Protein AF-A0A0P0XGY2-F1 (afdb_monomer_lite)

Sequence (326 aa):
DEKSRLPDPHRMIRAYSQSAATLNLLRAFATGGYAAMQRVTQWNLDFTEHSEQGDRYMELAHRVDEALGFMAAAGLTMDHPIMTTTEFWTSHECLLLPYEQALTREDSTSGLYYDCSAHFLWVGERTRQLDCAHVEFLRGIANPLGIKVSDKMDPKELVKLIDILNPQNKPGRITIITRMGPENMRVKLPHLIRAVRGAGQIVTWVTDPMHGNTMKAPCGLKTRSFDRILAEVRAFFDVHEQEGSHPGGVHLEMTGQNVTECIGGSRTVTFDDLGSRYHTHCDPRLNASQSLELAFIIAERLRKRRIASWQLNKNSHLGNIPSLGL

Structure (mmCIF, N/CA/C/O backbone):
data_AF-A0A0P0XGY2-F1
#
_entry.id   AF-A0A0P0XGY2-F1
#
loop_
_atom_site.group_PDB
_atom_site.id
_atom_site.type_symbol
_atom_site.label_atom_id
_atom_site.label_alt_id
_atom_site.label_comp_id
_atom_site.label_asym_id
_atom_site.label_entity_id
_atom_site.label_seq_id
_atom_site.pdbx_PDB_ins_code
_atom_site.Cartn_x
_atom_site.Cartn_y
_atom_site.Cartn_z
_atom_site.occupancy
_atom_site.B_iso_or_equiv
_atom_site.auth_seq_id
_atom_site.auth_comp_id
_atom_site.auth_asym_id
_atom_site.auth_atom_id
_atom_site.pdbx_PDB_model_num
ATOM 1 N N . ASP A 1 1 ? 16.523 -20.410 -15.458 1.00 87.50 1 ASP A N 1
ATOM 2 C CA . ASP A 1 1 ? 16.625 -21.854 -15.769 1.00 87.50 1 ASP A CA 1
ATOM 3 C C . ASP A 1 1 ? 15.693 -22.649 -14.852 1.00 87.50 1 ASP A C 1
ATOM 5 O O . ASP A 1 1 ? 15.121 -22.064 -13.936 1.00 87.50 1 ASP A O 1
ATOM 9 N N . GLU A 1 2 ? 15.503 -23.941 -15.126 1.00 92.62 2 GLU A N 1
ATOM 10 C CA . GLU A 1 2 ? 14.607 -24.837 -14.377 1.00 92.62 2 GLU A CA 1
ATOM 11 C C . GLU A 1 2 ? 15.009 -24.992 -12.904 1.00 92.62 2 GLU A C 1
ATOM 13 O O . GLU A 1 2 ? 14.159 -24.854 -12.025 1.00 92.62 2 GLU A O 1
ATOM 18 N N . LYS A 1 3 ? 16.307 -25.172 -12.611 1.00 93.94 3 LYS A N 1
ATOM 19 C CA . LYS A 1 3 ? 16.804 -25.327 -11.232 1.00 93.94 3 LYS A CA 1
ATOM 20 C C . LYS A 1 3 ? 16.482 -24.094 -10.392 1.00 93.94 3 LYS A C 1
ATOM 22 O O . LYS A 1 3 ? 16.040 -24.222 -9.256 1.00 93.94 3 LYS A O 1
ATOM 27 N N . SER A 1 4 ? 16.616 -22.900 -10.972 1.00 93.25 4 SER A N 1
ATOM 28 C CA . SER A 1 4 ? 16.261 -21.638 -10.311 1.00 93.25 4 SER A CA 1
ATOM 29 C C . SER A 1 4 ? 14.769 -21.485 -9.983 1.00 93.25 4 SER A C 1
ATOM 31 O O . SER A 1 4 ? 14.424 -20.638 -9.157 1.00 93.25 4 SER A O 1
ATOM 33 N N . ARG A 1 5 ? 13.878 -22.245 -10.637 1.00 94.31 5 ARG A N 1
ATOM 34 C CA . ARG A 1 5 ? 12.419 -22.185 -10.434 1.00 94.31 5 ARG A CA 1
ATOM 35 C C . ARG A 1 5 ? 11.899 -23.198 -9.416 1.00 94.31 5 ARG A C 1
ATOM 37 O O . ARG A 1 5 ? 10.742 -23.076 -9.024 1.00 94.31 5 ARG A O 1
ATOM 44 N N . LEU A 1 6 ? 12.722 -24.155 -8.982 1.00 97.06 6 LEU A N 1
ATOM 45 C CA . LEU A 1 6 ? 12.344 -25.093 -7.929 1.00 97.06 6 LEU A CA 1
ATOM 46 C C . LEU A 1 6 ? 12.126 -24.329 -6.607 1.00 97.06 6 LEU A C 1
ATOM 48 O O . LEU A 1 6 ? 13.017 -23.575 -6.193 1.00 97.06 6 LEU A O 1
ATOM 52 N N . PRO A 1 7 ? 10.960 -24.480 -5.946 1.00 97.12 7 PRO A N 1
ATOM 53 C CA . PRO A 1 7 ? 10.738 -23.907 -4.625 1.00 97.12 7 PRO A CA 1
ATOM 54 C C . PRO A 1 7 ? 11.775 -24.428 -3.627 1.00 97.12 7 PRO A C 1
ATOM 56 O O . PRO A 1 7 ? 11.937 -25.633 -3.457 1.00 97.12 7 PRO A O 1
ATOM 59 N N . ASP A 1 8 ? 12.466 -23.505 -2.964 1.00 97.12 8 ASP A N 1
ATOM 60 C CA . ASP A 1 8 ? 13.509 -23.804 -1.984 1.00 97.12 8 ASP A CA 1
ATOM 61 C C . ASP A 1 8 ? 13.113 -23.193 -0.628 1.00 97.12 8 ASP A C 1
ATOM 63 O O . ASP A 1 8 ? 13.037 -21.961 -0.524 1.00 97.12 8 ASP A O 1
ATOM 67 N N . PRO A 1 9 ? 12.855 -24.010 0.413 1.00 97.12 9 PRO A N 1
ATOM 68 C CA . PRO A 1 9 ? 12.423 -23.520 1.719 1.00 97.12 9 PRO A CA 1
ATOM 69 C C . PRO A 1 9 ? 13.471 -22.636 2.410 1.00 97.12 9 PRO A C 1
ATOM 71 O O . PRO A 1 9 ? 13.098 -21.760 3.192 1.00 97.12 9 PRO A O 1
ATOM 74 N N . HIS A 1 10 ? 14.766 -22.761 2.085 1.00 97.44 10 HIS A N 1
ATOM 75 C CA . HIS A 1 10 ? 15.800 -21.880 2.642 1.00 97.44 10 HIS A CA 1
ATOM 76 C C . HIS A 1 10 ? 15.640 -20.420 2.198 1.00 97.44 10 HIS A C 1
ATOM 78 O O . HIS A 1 10 ? 16.135 -19.505 2.865 1.00 97.44 10 HIS A O 1
ATOM 84 N N . ARG A 1 11 ? 14.878 -20.160 1.127 1.00 97.62 11 ARG A N 1
ATOM 85 C CA . ARG A 1 11 ? 14.537 -18.795 0.708 1.00 97.62 11 ARG A CA 1
ATOM 86 C C . ARG A 1 11 ? 13.697 -18.055 1.746 1.00 97.62 11 ARG A C 1
ATOM 88 O O . ARG A 1 11 ? 13.806 -16.835 1.796 1.00 97.62 11 ARG A O 1
ATOM 95 N N . MET A 1 12 ? 12.939 -18.753 2.597 1.00 98.19 12 MET A N 1
ATOM 96 C CA . MET A 1 12 ? 12.216 -18.125 3.713 1.00 98.19 12 MET A CA 1
ATOM 97 C C . MET A 1 12 ? 13.183 -17.530 4.741 1.00 98.19 12 MET A C 1
ATOM 99 O O . MET A 1 12 ? 13.027 -16.380 5.139 1.00 98.19 12 MET A O 1
ATOM 103 N N . ILE A 1 13 ? 14.241 -18.263 5.100 1.00 98.12 13 ILE A N 1
ATOM 104 C CA . ILE A 1 13 ? 15.282 -17.768 6.017 1.00 98.12 13 ILE A CA 1
ATOM 105 C C . ILE A 1 13 ? 16.005 -16.573 5.387 1.00 98.12 13 ILE A C 1
ATOM 107 O O . ILE A 1 13 ? 16.195 -15.547 6.035 1.00 98.12 13 ILE A O 1
ATOM 111 N N . ARG A 1 14 ? 16.344 -16.665 4.094 1.00 98.12 14 ARG A N 1
ATOM 112 C CA . ARG A 1 14 ? 16.975 -15.555 3.367 1.00 98.12 14 ARG A CA 1
ATOM 113 C C . ARG A 1 14 ? 16.086 -14.308 3.329 1.00 98.12 14 ARG A C 1
ATOM 115 O O . ARG A 1 14 ? 16.586 -13.204 3.541 1.00 98.12 14 ARG A O 1
ATOM 122 N N . ALA A 1 15 ? 14.790 -14.479 3.066 1.00 98.12 15 ALA A N 1
ATOM 123 C CA . ALA A 1 15 ? 13.813 -13.394 3.057 1.00 98.12 15 ALA A CA 1
ATOM 124 C C . ALA A 1 15 ? 13.692 -12.738 4.438 1.00 98.12 15 ALA A C 1
ATOM 126 O O . ALA A 1 15 ? 13.721 -11.510 4.524 1.00 98.12 15 ALA A O 1
ATOM 127 N N . TYR A 1 16 ? 13.658 -13.534 5.511 1.00 98.31 16 TYR A N 1
ATOM 128 C CA . TYR A 1 16 ? 13.667 -13.029 6.883 1.00 98.31 16 TYR A CA 1
ATOM 129 C C . TYR A 1 16 ? 14.919 -12.192 7.176 1.00 98.31 16 TYR A C 1
ATOM 131 O O . TYR A 1 16 ? 14.802 -11.042 7.596 1.00 98.31 16 TYR A O 1
ATOM 139 N N . SER A 1 17 ? 16.118 -12.718 6.896 1.00 98.19 17 SER A N 1
ATOM 140 C CA . SER A 1 17 ? 17.373 -11.997 7.147 1.00 98.19 17 SER A CA 1
ATOM 141 C C . SER A 1 17 ? 17.447 -10.677 6.375 1.00 98.19 17 SER A C 1
ATOM 143 O O . SER A 1 17 ? 17.837 -9.654 6.939 1.00 98.19 17 SER A O 1
ATOM 145 N N . GLN A 1 18 ? 17.029 -10.672 5.104 1.00 98.31 18 GLN A N 1
ATOM 146 C CA . GLN A 1 18 ? 16.972 -9.451 4.301 1.00 98.31 18 GLN A CA 1
ATOM 147 C C . GLN A 1 18 ? 15.948 -8.448 4.857 1.00 98.31 18 GLN A C 1
ATOM 149 O O . GLN A 1 18 ? 16.243 -7.254 4.928 1.00 98.31 18 GLN A O 1
ATOM 154 N N . SER A 1 19 ? 14.776 -8.919 5.287 1.00 98.12 19 SER A N 1
ATOM 155 C CA . SER A 1 19 ? 13.723 -8.074 5.867 1.00 98.12 19 SER A CA 1
ATOM 156 C C . SER A 1 19 ? 14.167 -7.440 7.184 1.00 98.12 19 SER A C 1
ATOM 158 O O . SER A 1 19 ? 14.015 -6.232 7.359 1.00 98.12 19 SER A O 1
ATOM 160 N N . ALA A 1 20 ? 14.792 -8.215 8.076 1.00 97.62 20 ALA A N 1
ATOM 161 C CA . ALA A 1 20 ? 15.309 -7.723 9.350 1.00 97.62 20 ALA A CA 1
ATOM 162 C C . ALA A 1 20 ? 16.397 -6.652 9.153 1.00 97.62 20 ALA A C 1
ATOM 164 O O . ALA A 1 20 ? 16.326 -5.582 9.758 1.00 97.62 20 ALA A O 1
ATOM 165 N N . ALA A 1 21 ? 17.365 -6.896 8.261 1.00 97.88 21 ALA A N 1
ATOM 166 C CA . ALA A 1 21 ? 18.408 -5.920 7.942 1.00 97.88 21 ALA A CA 1
ATOM 167 C C . ALA A 1 21 ? 17.829 -4.634 7.324 1.00 97.88 21 ALA A C 1
ATOM 169 O O . ALA A 1 21 ? 18.214 -3.529 7.708 1.00 97.88 21 ALA A O 1
ATOM 170 N N . THR A 1 22 ? 16.866 -4.776 6.409 1.00 97.12 22 THR A N 1
ATOM 171 C CA . THR A 1 22 ? 16.198 -3.641 5.753 1.00 97.12 22 THR A CA 1
ATOM 172 C C . THR A 1 22 ? 15.410 -2.802 6.757 1.00 97.12 22 THR A C 1
ATOM 174 O O . THR A 1 22 ? 15.559 -1.584 6.783 1.00 97.12 22 THR A O 1
ATOM 177 N N . LEU A 1 23 ? 14.608 -3.430 7.624 1.00 96.25 23 LEU A N 1
ATOM 178 C CA . LEU A 1 23 ? 13.828 -2.716 8.636 1.00 96.25 23 LEU A CA 1
ATOM 179 C C . LEU A 1 23 ? 14.723 -2.034 9.675 1.00 96.25 23 LEU A C 1
ATOM 181 O O . LEU A 1 23 ? 14.426 -0.916 10.088 1.00 96.25 23 LEU A O 1
ATOM 185 N N . ASN A 1 24 ? 15.835 -2.660 10.066 1.00 95.88 24 ASN A N 1
ATOM 186 C CA . ASN A 1 24 ? 16.811 -2.025 10.948 1.00 95.88 24 ASN A CA 1
ATOM 187 C C . ASN A 1 24 ? 17.367 -0.729 10.334 1.00 95.88 24 ASN A C 1
ATOM 189 O O . ASN A 1 24 ? 17.407 0.305 11.000 1.00 95.88 24 ASN A O 1
ATOM 193 N N . LEU A 1 25 ? 17.722 -0.760 9.045 1.00 94.62 25 LEU A N 1
ATOM 194 C CA . LEU A 1 25 ? 18.185 0.427 8.326 1.00 94.62 25 LEU A CA 1
ATOM 195 C C . LEU A 1 25 ? 17.087 1.498 8.208 1.00 94.62 25 LEU A C 1
ATOM 197 O O . LEU A 1 25 ? 17.352 2.676 8.436 1.00 94.62 25 LEU A O 1
ATOM 201 N N . LEU A 1 26 ? 15.849 1.102 7.900 1.00 93.44 26 LEU A N 1
ATOM 202 C CA . LEU A 1 26 ? 14.715 2.027 7.801 1.00 93.44 26 LEU A CA 1
ATOM 203 C C . LEU A 1 26 ? 14.417 2.717 9.137 1.00 93.44 26 LEU A C 1
ATOM 205 O O . LEU A 1 26 ? 14.204 3.926 9.157 1.00 93.44 26 LEU A O 1
ATOM 209 N N . ARG A 1 27 ? 14.469 1.983 10.257 1.00 92.50 27 ARG A N 1
ATOM 210 C CA . ARG A 1 27 ? 14.332 2.563 11.603 1.00 92.50 27 ARG A CA 1
ATOM 211 C C . ARG A 1 27 ? 15.442 3.572 11.885 1.00 92.50 27 ARG A C 1
ATOM 213 O O . ARG A 1 27 ? 15.149 4.673 12.339 1.00 92.50 27 ARG A O 1
ATOM 220 N N . ALA A 1 28 ? 16.686 3.238 11.538 1.00 90.62 28 ALA A N 1
ATOM 221 C CA . ALA A 1 28 ? 17.812 4.155 11.683 1.00 90.62 28 ALA A CA 1
ATOM 222 C C . ALA A 1 28 ? 17.634 5.438 10.850 1.00 90.62 28 ALA A C 1
ATOM 224 O O . ALA A 1 28 ? 17.949 6.520 11.333 1.00 90.62 28 ALA A O 1
ATOM 225 N N . PHE A 1 29 ? 17.083 5.361 9.634 1.00 87.25 29 PHE A N 1
ATOM 226 C CA . PHE A 1 29 ? 16.771 6.558 8.842 1.00 87.25 29 PHE A CA 1
ATOM 227 C C . PHE A 1 29 ? 15.601 7.373 9.406 1.00 87.25 29 PHE A C 1
ATOM 229 O O . PHE A 1 29 ? 15.656 8.605 9.387 1.00 87.25 29 PHE A O 1
ATOM 236 N N . ALA A 1 30 ? 14.570 6.709 9.929 1.00 86.19 30 ALA A N 1
ATOM 237 C CA . ALA A 1 30 ? 13.384 7.359 10.478 1.00 86.19 30 ALA A CA 1
ATOM 238 C C . ALA A 1 30 ? 13.675 8.158 11.763 1.00 86.19 30 ALA A C 1
ATOM 240 O O . ALA A 1 30 ? 13.084 9.217 11.965 1.00 86.19 30 ALA A O 1
ATOM 241 N N . THR A 1 31 ? 14.603 7.687 12.607 1.00 83.44 31 THR A N 1
ATOM 242 C CA . THR A 1 31 ? 14.945 8.343 13.886 1.00 83.44 31 THR A CA 1
ATOM 243 C C . THR A 1 31 ? 16.311 9.033 13.896 1.00 83.44 31 THR A C 1
ATOM 245 O O . THR A 1 31 ? 16.565 9.867 14.756 1.00 83.44 31 THR A O 1
ATOM 248 N N . GLY A 1 32 ? 17.209 8.699 12.966 1.00 75.56 32 GLY A N 1
ATOM 249 C CA . GLY A 1 32 ? 18.591 9.198 12.911 1.00 75.56 32 GLY A CA 1
ATOM 250 C C . GLY A 1 32 ? 18.783 10.486 12.105 1.00 75.56 32 GLY A C 1
ATOM 251 O O . GLY A 1 32 ? 19.885 10.738 11.626 1.00 75.56 32 GLY A O 1
ATOM 252 N N . GLY A 1 33 ? 17.721 11.269 11.888 1.00 69.81 33 GLY A N 1
ATOM 253 C CA . GLY A 1 33 ? 17.776 12.569 11.205 1.00 69.81 33 GLY A CA 1
ATOM 254 C C . GLY A 1 33 ? 17.726 12.523 9.672 1.00 69.81 33 GLY A C 1
ATOM 255 O O . GLY A 1 33 ? 17.623 13.572 9.038 1.00 69.81 33 GLY A O 1
ATOM 256 N N . TYR A 1 34 ? 17.731 11.340 9.038 1.00 69.38 34 TYR A N 1
ATOM 257 C CA . TYR A 1 34 ? 17.532 11.257 7.582 1.00 69.38 34 TYR A CA 1
ATOM 258 C C . TYR A 1 34 ? 16.120 11.715 7.185 1.00 69.38 34 TYR A C 1
ATOM 260 O O . TYR A 1 34 ? 15.963 12.350 6.144 1.00 69.38 34 TYR A O 1
ATOM 268 N N . ALA A 1 35 ? 15.125 11.439 8.034 1.00 68.38 35 ALA A N 1
ATOM 269 C CA . ALA A 1 35 ? 13.733 11.854 7.871 1.00 68.38 35 ALA A CA 1
ATOM 270 C C . ALA A 1 35 ? 13.430 13.295 8.335 1.00 68.38 35 ALA A C 1
ATOM 272 O O . ALA A 1 35 ? 12.261 13.677 8.384 1.00 68.38 35 ALA A O 1
ATOM 273 N N . ALA A 1 36 ? 14.445 14.097 8.681 1.00 70.94 36 ALA A N 1
ATOM 274 C CA . ALA A 1 36 ? 14.229 15.475 9.107 1.00 70.94 36 ALA A CA 1
ATOM 275 C C . ALA A 1 36 ? 13.539 16.296 8.004 1.00 70.94 36 ALA A C 1
ATOM 277 O O . ALA A 1 36 ? 13.973 16.287 6.848 1.00 70.94 36 ALA A O 1
ATOM 278 N N . MET A 1 37 ? 12.493 17.050 8.365 1.00 65.56 37 MET A N 1
ATOM 279 C CA . MET A 1 37 ? 11.645 17.775 7.401 1.00 65.56 37 MET A CA 1
ATOM 280 C C . MET A 1 37 ? 12.415 18.800 6.552 1.00 65.56 37 MET A C 1
ATOM 282 O O . MET A 1 37 ? 12.022 19.092 5.427 1.00 65.56 37 MET A O 1
ATOM 286 N N . GLN A 1 38 ? 13.560 19.284 7.038 1.00 62.38 38 GLN A N 1
ATOM 287 C CA . GLN A 1 38 ? 14.461 20.175 6.296 1.00 62.38 38 GLN A CA 1
ATOM 288 C C . GLN A 1 38 ? 15.021 19.564 5.016 1.00 62.38 38 GLN A C 1
ATOM 290 O O . GLN A 1 38 ? 15.409 20.285 4.103 1.00 62.38 38 GLN A O 1
ATOM 295 N N . ARG A 1 39 ? 15.100 18.234 4.942 1.00 61.53 39 ARG A N 1
ATOM 296 C CA . ARG A 1 39 ? 15.684 17.547 3.787 1.00 61.53 39 ARG A CA 1
ATOM 297 C C . ARG A 1 39 ? 14.689 17.366 2.648 1.00 61.53 39 ARG A C 1
ATOM 299 O O . ARG A 1 39 ? 15.107 16.995 1.558 1.00 61.53 39 ARG A O 1
ATOM 306 N N . VAL A 1 40 ? 13.411 17.696 2.857 1.00 63.19 40 VAL A N 1
ATOM 307 C CA . VAL A 1 40 ? 12.376 17.645 1.812 1.00 63.19 40 VAL A CA 1
ATOM 308 C C . VAL A 1 40 ? 12.744 18.540 0.624 1.00 63.19 40 VAL A C 1
ATOM 310 O O . VAL A 1 40 ? 12.547 18.134 -0.515 1.00 63.19 40 VAL A O 1
ATOM 313 N N . THR A 1 41 ? 13.365 19.699 0.865 1.00 55.72 41 THR A N 1
ATOM 314 C CA . THR A 1 41 ? 13.858 20.599 -0.195 1.00 55.72 41 THR A CA 1
ATOM 315 C C . THR A 1 41 ? 15.161 20.111 -0.843 1.00 55.72 41 THR A C 1
ATOM 317 O O . THR A 1 41 ? 15.464 20.485 -1.972 1.00 55.72 41 THR A O 1
ATOM 320 N N . GLN A 1 42 ? 15.924 19.236 -0.172 1.00 58.59 42 GLN A N 1
ATOM 321 C CA . GLN A 1 42 ? 17.121 18.584 -0.726 1.00 58.59 42 GLN A CA 1
ATOM 322 C C . GLN A 1 42 ? 16.790 17.335 -1.554 1.00 58.59 42 GLN A C 1
ATOM 324 O O . GLN A 1 42 ? 17.628 16.876 -2.325 1.00 58.59 42 GLN A O 1
ATOM 329 N N . TRP A 1 43 ? 15.581 16.782 -1.423 1.00 59.28 43 TRP A N 1
ATOM 330 C CA . TRP A 1 43 ? 15.097 15.666 -2.244 1.00 59.28 43 TRP A CA 1
ATOM 331 C C . TRP A 1 43 ? 14.652 16.096 -3.652 1.00 59.28 43 TRP A C 1
ATOM 333 O O . TRP A 1 43 ? 14.036 15.302 -4.366 1.00 59.28 43 TRP A O 1
ATOM 343 N N . ASN A 1 44 ? 14.989 17.325 -4.066 1.00 55.06 44 ASN A N 1
ATOM 344 C CA . ASN A 1 44 ? 14.748 17.861 -5.404 1.00 55.06 44 ASN A CA 1
ATOM 345 C C . ASN A 1 44 ? 15.558 17.080 -6.445 1.00 55.06 44 ASN A C 1
ATOM 347 O O . ASN A 1 44 ? 16.698 17.399 -6.769 1.00 55.06 44 ASN A O 1
ATOM 351 N N . LEU A 1 45 ? 14.935 16.014 -6.930 1.00 58.84 45 LEU A N 1
ATOM 352 C CA . LEU A 1 45 ? 15.343 15.227 -8.082 1.00 58.84 45 LEU A CA 1
ATOM 353 C C . LEU A 1 45 ? 15.271 16.074 -9.365 1.00 58.84 45 LEU A C 1
ATOM 355 O O . LEU A 1 45 ? 14.438 16.972 -9.463 1.00 58.84 45 LEU A O 1
ATOM 359 N N . ASP A 1 46 ? 16.057 15.690 -10.375 1.00 55.16 46 ASP A N 1
ATOM 360 C CA . ASP A 1 46 ? 16.210 16.269 -11.729 1.00 55.16 46 ASP A CA 1
ATOM 361 C C . ASP A 1 46 ? 14.911 16.566 -12.534 1.00 55.16 46 ASP A C 1
ATOM 363 O O . ASP A 1 46 ? 14.980 16.915 -13.709 1.00 55.16 46 ASP A O 1
ATOM 367 N N . PHE A 1 47 ? 13.707 16.370 -11.981 1.00 58.22 47 PHE A N 1
ATOM 368 C CA . PHE A 1 47 ? 12.425 16.588 -12.673 1.00 58.22 47 PHE A CA 1
ATOM 369 C C . PHE A 1 47 ? 11.911 18.031 -12.603 1.00 58.22 47 PHE A C 1
ATOM 371 O O . PHE A 1 47 ? 10.980 18.375 -13.331 1.00 58.22 47 PHE A O 1
ATOM 378 N N . THR A 1 48 ? 12.476 18.861 -11.723 1.00 57.56 48 THR A N 1
ATOM 379 C CA . THR A 1 48 ? 12.093 20.274 -11.586 1.00 57.56 48 THR A CA 1
ATOM 380 C C . THR A 1 48 ? 12.736 21.161 -12.648 1.00 57.56 48 THR A C 1
ATOM 382 O O . THR A 1 48 ? 12.309 22.295 -12.835 1.00 57.56 48 THR A O 1
ATOM 385 N N . GLU A 1 49 ? 13.753 20.666 -13.355 1.00 58.16 49 GLU A N 1
ATOM 386 C CA . GLU A 1 49 ? 14.411 21.413 -14.420 1.00 58.16 49 GLU A CA 1
ATOM 387 C C . GLU A 1 49 ? 13.523 21.455 -15.679 1.00 58.16 49 GLU A C 1
ATOM 389 O O . GLU A 1 49 ? 13.283 20.437 -16.324 1.00 58.16 49 GLU A O 1
ATOM 394 N N . HIS A 1 50 ? 13.071 22.660 -16.047 1.00 55.44 50 HIS A N 1
ATOM 395 C CA . HIS A 1 50 ? 12.428 22.995 -17.328 1.00 55.44 50 HIS A CA 1
ATOM 396 C C . HIS A 1 50 ? 11.043 22.357 -17.607 1.00 55.44 50 HIS A C 1
ATOM 398 O O . HIS A 1 50 ? 10.772 21.948 -18.737 1.00 55.44 50 HIS A O 1
ATOM 404 N N . SER A 1 51 ? 10.127 22.306 -16.625 1.00 62.03 51 SER A N 1
ATOM 405 C CA . SER A 1 51 ? 8.719 21.917 -16.863 1.00 62.03 51 SER A CA 1
ATOM 406 C C . SER A 1 51 ? 7.707 22.777 -16.087 1.00 62.03 51 SER A C 1
ATOM 408 O O . SER A 1 51 ? 7.993 23.208 -14.974 1.00 62.03 51 SER A O 1
ATOM 410 N N . GLU A 1 52 ? 6.495 22.977 -16.632 1.00 65.00 52 GLU A N 1
ATOM 411 C CA . GLU A 1 52 ? 5.386 23.695 -15.955 1.00 65.00 52 GLU A CA 1
ATOM 412 C C . GLU A 1 52 ? 5.005 23.016 -14.622 1.00 65.00 52 GLU A C 1
ATOM 414 O O . GLU A 1 52 ? 4.631 23.654 -13.636 1.00 65.00 52 GLU A O 1
ATOM 419 N N . GLN A 1 53 ? 5.125 21.688 -14.569 1.00 63.72 53 GLN A N 1
ATOM 420 C CA . GLN A 1 53 ? 4.946 20.899 -13.354 1.00 63.72 53 GLN A CA 1
ATOM 421 C C . GLN A 1 53 ? 6.041 21.200 -12.317 1.00 63.72 53 GLN A C 1
ATOM 423 O O . GLN A 1 53 ? 5.751 21.216 -11.120 1.00 63.72 53 GLN A O 1
ATOM 428 N N . GLY A 1 54 ? 7.269 21.476 -12.767 1.00 68.12 54 GLY A N 1
ATOM 429 C CA . GLY A 1 54 ? 8.377 21.958 -11.941 1.00 68.12 54 GLY A CA 1
ATOM 430 C C . GLY A 1 54 ? 8.094 23.322 -11.305 1.00 68.12 54 GLY A C 1
ATOM 431 O O . GLY A 1 54 ? 8.370 23.508 -10.123 1.00 68.12 54 GLY A O 1
ATOM 432 N N . ASP A 1 55 ? 7.445 24.243 -12.018 1.00 72.06 55 ASP A N 1
ATOM 433 C CA . ASP A 1 55 ? 7.075 25.549 -11.450 1.00 72.06 55 ASP A CA 1
ATOM 434 C C . ASP A 1 55 ? 6.051 25.403 -10.311 1.00 72.06 55 ASP A C 1
ATOM 436 O O . ASP A 1 55 ? 6.218 25.966 -9.225 1.00 72.06 55 ASP A O 1
ATOM 440 N N . ARG A 1 56 ? 5.018 24.569 -10.507 1.00 68.50 56 ARG A N 1
ATOM 441 C CA . ARG A 1 56 ? 4.028 24.260 -9.453 1.00 68.50 56 ARG A CA 1
ATOM 442 C C . ARG A 1 56 ? 4.651 23.525 -8.267 1.00 68.50 56 ARG A C 1
ATOM 444 O O . ARG A 1 56 ? 4.221 23.717 -7.127 1.00 68.50 56 ARG A O 1
ATOM 451 N N . TYR A 1 57 ? 5.652 22.683 -8.527 1.00 70.69 57 TYR A N 1
ATOM 452 C CA . TYR A 1 57 ? 6.452 22.044 -7.487 1.00 70.69 57 TYR A CA 1
ATOM 453 C C . TYR A 1 57 ? 7.172 23.088 -6.635 1.00 70.69 57 TYR A C 1
ATOM 455 O O . TYR A 1 57 ? 7.048 23.066 -5.409 1.00 70.69 57 TYR A O 1
ATOM 463 N N . MET A 1 58 ? 7.876 24.021 -7.281 1.00 71.75 58 MET A N 1
ATOM 464 C CA . MET A 1 58 ? 8.637 25.064 -6.599 1.00 71.75 58 MET A CA 1
ATOM 465 C C . MET A 1 58 ? 7.735 25.944 -5.732 1.00 71.75 58 MET A C 1
ATOM 467 O O . MET A 1 58 ? 8.109 26.251 -4.603 1.00 71.75 58 MET A O 1
ATOM 471 N N . GLU A 1 59 ? 6.521 26.270 -6.188 1.00 77.12 59 GLU A N 1
ATOM 472 C CA . GLU A 1 59 ? 5.549 27.006 -5.370 1.00 77.12 59 GLU A CA 1
ATOM 473 C C . GLU A 1 59 ? 5.179 26.239 -4.089 1.00 77.12 59 GLU A C 1
ATOM 475 O O . GLU A 1 59 ? 5.199 26.804 -2.992 1.00 77.12 59 GLU A O 1
ATOM 480 N N . LEU A 1 60 ? 4.843 24.945 -4.185 1.00 73.06 60 LEU A N 1
ATOM 481 C CA . LEU A 1 60 ? 4.473 24.181 -2.991 1.00 73.06 60 LEU A CA 1
ATOM 482 C C . LEU A 1 60 ? 5.675 23.968 -2.063 1.00 73.06 60 LEU A C 1
ATOM 484 O O . LEU A 1 60 ? 5.514 24.097 -0.850 1.00 73.06 60 LEU A O 1
ATOM 488 N N . ALA A 1 61 ? 6.858 23.687 -2.614 1.00 73.00 61 ALA A N 1
ATOM 489 C CA . ALA A 1 61 ? 8.092 23.545 -1.848 1.00 73.00 61 ALA A CA 1
ATOM 490 C C . ALA A 1 61 ? 8.428 24.835 -1.082 1.00 73.00 61 ALA A C 1
ATOM 492 O O . ALA A 1 61 ? 8.685 24.773 0.118 1.00 73.00 61 ALA A O 1
ATOM 493 N N . HIS A 1 62 ? 8.321 25.999 -1.732 1.00 78.12 62 HIS A N 1
ATOM 494 C CA . HIS A 1 62 ? 8.525 27.300 -1.092 1.00 78.12 62 HIS A CA 1
ATOM 495 C C . HIS A 1 62 ? 7.545 27.528 0.065 1.00 78.12 62 HIS A C 1
ATOM 497 O O . HIS A 1 62 ? 7.916 28.022 1.121 1.00 78.12 62 HIS A O 1
ATOM 503 N N . ARG A 1 63 ? 6.284 27.109 -0.081 1.00 78.62 63 ARG A N 1
ATOM 504 C CA . ARG A 1 63 ? 5.283 27.245 0.991 1.00 78.62 63 ARG A CA 1
ATOM 505 C C . ARG A 1 63 ? 5.503 26.279 2.152 1.00 78.62 63 ARG A C 1
ATOM 507 O O . ARG A 1 63 ? 5.143 26.601 3.283 1.00 78.62 63 ARG A O 1
ATOM 514 N N . VAL A 1 64 ? 6.048 25.091 1.887 1.00 77.69 64 VAL A N 1
ATOM 515 C CA . VAL A 1 64 ? 6.502 24.182 2.950 1.00 77.69 64 VAL A CA 1
ATOM 516 C C . VAL A 1 64 ? 7.671 24.820 3.696 1.00 77.69 64 VAL A C 1
ATOM 518 O O . VAL A 1 64 ? 7.651 24.831 4.922 1.00 77.69 64 VAL A O 1
ATOM 521 N N . ASP A 1 65 ? 8.624 25.414 2.978 1.00 78.62 65 ASP A N 1
ATOM 522 C CA . ASP A 1 65 ? 9.753 26.135 3.570 1.00 78.62 65 ASP A CA 1
ATOM 523 C C . ASP A 1 65 ? 9.295 27.322 4.438 1.00 78.62 65 ASP A C 1
ATOM 525 O O . ASP A 1 65 ? 9.677 27.417 5.602 1.00 78.62 65 ASP A O 1
ATOM 529 N N . GLU A 1 66 ? 8.359 28.145 3.953 1.00 83.69 66 GLU A N 1
ATOM 530 C CA . GLU A 1 66 ? 7.735 29.224 4.736 1.00 83.69 66 GLU A CA 1
ATOM 531 C C . GLU A 1 66 ? 7.048 28.707 6.007 1.00 83.69 66 GLU A C 1
ATOM 533 O O . GLU A 1 66 ? 7.161 29.314 7.074 1.00 83.69 66 GLU A O 1
ATOM 538 N N . ALA A 1 67 ? 6.332 27.581 5.918 1.00 83.88 67 ALA A N 1
ATOM 539 C CA . ALA A 1 67 ? 5.673 26.978 7.072 1.00 83.88 67 ALA A CA 1
ATOM 540 C C . ALA A 1 67 ? 6.689 26.459 8.101 1.00 83.88 67 ALA A C 1
ATOM 542 O O . ALA A 1 67 ? 6.498 26.668 9.300 1.00 83.88 67 ALA A O 1
ATOM 543 N N . LEU A 1 68 ? 7.781 25.834 7.649 1.00 80.69 68 LEU A N 1
ATOM 544 C CA . LEU A 1 68 ? 8.882 25.410 8.517 1.00 80.69 68 LEU A CA 1
ATOM 545 C C . LEU A 1 68 ? 9.568 26.622 9.168 1.00 80.69 68 LEU A C 1
ATOM 547 O O . LEU A 1 68 ? 9.828 26.599 10.371 1.00 80.69 68 LEU A O 1
ATOM 551 N N . GLY A 1 69 ? 9.781 27.705 8.416 1.00 82.69 69 GLY A N 1
ATOM 552 C CA . GLY A 1 69 ? 10.299 28.972 8.935 1.00 82.69 69 GLY A CA 1
ATOM 553 C C . GLY A 1 69 ? 9.382 29.597 9.990 1.00 82.69 69 GLY A C 1
ATOM 554 O O . GLY A 1 69 ? 9.854 30.044 11.034 1.00 82.69 69 GLY A O 1
ATOM 555 N N . PHE A 1 70 ? 8.063 29.561 9.775 1.00 86.31 70 PHE A N 1
ATOM 556 C CA . PHE A 1 70 ? 7.081 30.003 10.767 1.00 86.31 70 PHE A CA 1
ATOM 557 C C . PHE A 1 70 ? 7.123 29.150 12.040 1.00 86.31 70 PHE A C 1
ATOM 559 O O . PHE A 1 70 ? 7.112 29.699 13.139 1.00 86.31 70 PHE A O 1
ATOM 566 N N . MET A 1 71 ? 7.207 27.821 11.915 1.00 84.75 71 MET A N 1
ATOM 567 C CA . MET A 1 71 ? 7.343 26.923 13.067 1.00 84.75 71 MET A CA 1
ATOM 568 C C . MET A 1 71 ? 8.607 27.242 13.875 1.00 84.75 71 MET A C 1
ATOM 570 O O . MET A 1 71 ? 8.529 27.373 15.097 1.00 84.75 71 MET A O 1
ATOM 574 N N . ALA A 1 72 ? 9.735 27.461 13.194 1.00 82.94 72 ALA A N 1
ATOM 575 C CA . ALA A 1 72 ? 10.985 27.865 13.830 1.00 82.94 72 ALA A CA 1
ATOM 576 C C . ALA A 1 72 ? 10.852 29.211 14.560 1.00 82.94 72 ALA A C 1
ATOM 578 O O . ALA A 1 72 ? 11.235 29.318 15.726 1.00 82.94 72 ALA A O 1
ATOM 579 N N . ALA A 1 73 ? 10.245 30.217 13.920 1.00 86.00 73 ALA A N 1
ATOM 580 C CA . ALA A 1 73 ? 9.980 31.521 14.532 1.00 86.00 73 ALA A CA 1
ATOM 581 C C . ALA A 1 73 ? 9.021 31.434 15.736 1.00 86.00 73 ALA A C 1
ATOM 583 O O . ALA A 1 73 ? 9.145 32.212 16.680 1.00 86.00 73 ALA A O 1
ATOM 584 N N . ALA A 1 74 ? 8.095 30.470 15.732 1.00 87.69 74 ALA A N 1
ATOM 585 C CA . ALA A 1 74 ? 7.171 30.193 16.831 1.00 87.69 74 ALA A CA 1
ATOM 586 C C . ALA A 1 74 ? 7.795 29.366 17.979 1.00 87.69 74 ALA A C 1
ATOM 588 O O . ALA A 1 74 ? 7.093 29.017 18.928 1.00 87.69 74 ALA A O 1
ATOM 589 N N . GLY A 1 75 ? 9.095 29.049 17.915 1.00 80.75 75 GLY A N 1
ATOM 590 C CA . GLY A 1 75 ? 9.829 28.336 18.967 1.00 80.75 75 GLY A CA 1
ATOM 591 C C . GLY A 1 75 ? 9.897 26.814 18.800 1.00 80.75 75 GLY A C 1
ATOM 592 O O . GLY A 1 75 ? 10.496 26.142 19.638 1.00 80.75 75 GLY A O 1
ATOM 593 N N . LEU A 1 76 ? 9.344 26.258 17.716 1.00 83.12 76 LEU A N 1
ATOM 594 C CA . LEU A 1 76 ? 9.581 24.869 17.311 1.00 83.12 76 LEU A CA 1
ATOM 595 C C . LEU A 1 76 ? 10.865 24.820 16.486 1.00 83.12 76 LEU A C 1
ATOM 597 O O . LEU A 1 76 ? 10.841 24.828 15.255 1.00 83.12 76 LEU A O 1
ATOM 601 N N . THR A 1 77 ? 11.997 24.834 17.187 1.00 77.69 77 THR A N 1
ATOM 602 C CA . THR A 1 77 ? 13.319 24.831 16.558 1.00 77.69 77 THR A CA 1
ATOM 603 C C . THR A 1 77 ? 13.568 23.544 15.774 1.00 77.69 77 THR A C 1
ATOM 605 O O . THR A 1 77 ? 12.907 22.522 15.958 1.00 77.69 77 THR A O 1
ATOM 608 N N . MET A 1 78 ? 14.557 23.587 14.889 1.00 69.00 78 MET A N 1
ATOM 609 C CA . MET A 1 78 ? 14.843 22.492 13.958 1.00 69.00 78 MET A CA 1
ATOM 610 C C . MET A 1 78 ? 15.341 21.217 14.645 1.00 69.00 78 MET A C 1
ATOM 612 O O . MET A 1 78 ? 15.200 20.137 14.083 1.00 69.00 78 MET A O 1
ATOM 616 N N . ASP A 1 79 ? 15.844 21.337 15.873 1.00 75.94 79 ASP A N 1
ATOM 617 C CA . ASP A 1 79 ? 16.273 20.211 16.706 1.00 75.94 79 ASP A CA 1
ATOM 618 C C . ASP A 1 79 ? 15.111 19.557 17.468 1.00 75.94 79 ASP A C 1
ATOM 620 O O . ASP A 1 79 ? 15.284 18.519 18.110 1.00 75.94 79 ASP A O 1
ATOM 624 N N . HIS A 1 80 ? 13.912 20.149 17.419 1.00 79.44 80 HIS A N 1
ATOM 625 C CA . HIS A 1 80 ? 12.745 19.600 18.092 1.00 79.44 80 HIS A CA 1
ATOM 626 C C . HIS A 1 80 ? 12.432 18.196 17.531 1.00 79.44 80 HIS A C 1
ATOM 628 O O . HIS A 1 80 ? 12.384 18.038 16.311 1.00 79.44 80 HIS A O 1
ATOM 634 N N . PRO A 1 81 ? 12.153 17.168 18.362 1.00 76.75 81 PRO A N 1
ATOM 635 C CA . PRO A 1 81 ? 11.968 15.784 17.898 1.00 76.75 81 PRO A CA 1
ATOM 636 C C . PRO A 1 81 ? 10.918 15.604 16.793 1.00 76.75 81 PRO A C 1
ATOM 638 O O . PRO A 1 81 ? 11.085 14.785 15.892 1.00 76.75 81 PRO A O 1
ATOM 641 N N . ILE A 1 82 ? 9.854 16.414 16.829 1.00 78.56 82 ILE A N 1
ATOM 642 C CA . ILE A 1 82 ? 8.807 16.456 15.790 1.00 78.56 82 ILE A CA 1
ATOM 643 C C . ILE A 1 82 ? 9.372 16.849 14.410 1.00 78.56 82 ILE A C 1
ATOM 645 O O . ILE A 1 82 ? 8.823 16.450 13.390 1.00 78.56 82 ILE A O 1
ATOM 649 N N . MET A 1 83 ? 10.461 17.619 14.363 1.00 76.06 83 MET A N 1
ATOM 650 C CA . MET A 1 83 ? 11.104 18.085 13.130 1.00 76.06 83 MET A CA 1
ATOM 651 C C . MET A 1 83 ? 12.141 17.091 12.586 1.00 76.06 83 MET A C 1
ATOM 653 O O . MET A 1 83 ? 12.466 17.144 11.397 1.00 76.06 83 MET A O 1
ATOM 657 N N . THR A 1 84 ? 12.659 16.196 13.437 1.00 77.38 84 THR A N 1
ATOM 658 C CA . THR A 1 84 ? 13.821 15.333 13.149 1.00 77.38 84 THR A CA 1
ATOM 659 C C . THR A 1 84 ? 13.495 13.845 13.047 1.00 77.38 84 THR A C 1
ATOM 661 O O . THR A 1 84 ? 14.306 13.084 12.513 1.00 77.38 84 THR A O 1
ATOM 664 N N . THR A 1 85 ? 12.320 13.424 13.522 1.00 81.38 85 THR A N 1
ATOM 665 C CA . THR A 1 85 ? 11.893 12.020 13.539 1.00 81.38 85 THR A CA 1
ATOM 666 C C . THR A 1 85 ? 10.552 11.829 12.839 1.00 81.38 85 THR A C 1
ATOM 668 O O . THR A 1 85 ? 9.725 12.737 12.774 1.00 81.38 85 THR A O 1
ATOM 671 N N . THR A 1 86 ? 10.326 10.631 12.304 1.00 86.06 86 THR A N 1
ATOM 672 C CA . THR A 1 86 ? 9.034 10.235 11.737 1.00 86.06 86 THR A CA 1
ATOM 673 C C . THR A 1 86 ? 8.715 8.790 12.098 1.00 86.06 86 THR A C 1
ATOM 675 O O . THR A 1 86 ? 9.620 7.978 12.298 1.00 86.06 86 THR A O 1
ATOM 678 N N . GLU A 1 87 ? 7.432 8.452 12.170 1.00 89.38 87 GLU A N 1
ATOM 679 C CA . GLU A 1 87 ? 7.012 7.059 12.282 1.00 89.38 87 GLU A CA 1
ATOM 680 C C . GLU A 1 87 ? 7.007 6.410 10.898 1.00 89.38 87 GLU A C 1
ATOM 682 O O . GLU A 1 87 ? 6.475 6.957 9.932 1.00 89.38 87 GLU A O 1
ATOM 687 N N . PHE A 1 88 ? 7.588 5.216 10.801 1.00 92.31 88 PHE A N 1
ATOM 688 C CA . PHE A 1 88 ? 7.613 4.440 9.570 1.00 92.31 88 PHE A CA 1
ATOM 689 C C . PHE A 1 88 ? 7.166 3.007 9.844 1.00 92.31 88 PHE A C 1
ATOM 691 O O . PHE A 1 88 ? 7.697 2.330 10.727 1.00 92.31 88 PHE A O 1
ATOM 698 N N . TRP A 1 89 ? 6.221 2.534 9.038 1.00 96.56 89 TRP A N 1
ATOM 699 C CA . TRP A 1 89 ? 5.600 1.224 9.180 1.00 96.56 89 TRP A CA 1
ATOM 700 C C . TRP A 1 89 ? 5.851 0.370 7.935 1.00 96.56 89 TRP A C 1
ATOM 702 O O . TRP A 1 89 ? 5.998 0.877 6.825 1.00 96.56 89 TRP A O 1
ATOM 712 N N . THR A 1 90 ? 5.889 -0.948 8.116 1.00 98.25 90 THR A N 1
ATOM 713 C CA . THR A 1 90 ? 6.097 -1.923 7.033 1.00 98.25 90 THR A CA 1
ATOM 714 C C . THR A 1 90 ? 4.840 -2.720 6.750 1.00 98.25 90 THR A C 1
ATOM 716 O O . THR A 1 90 ? 4.042 -2.984 7.653 1.00 98.25 90 THR A O 1
ATOM 719 N N . SER A 1 91 ? 4.697 -3.132 5.492 1.00 98.69 91 SER A N 1
ATOM 720 C CA . SER A 1 91 ? 3.622 -4.011 5.053 1.00 98.69 91 SER A CA 1
ATOM 721 C C . SER A 1 91 ? 4.035 -4.920 3.906 1.00 98.69 91 SER A C 1
ATOM 723 O O . SER A 1 91 ? 4.932 -4.573 3.135 1.00 98.69 91 SER A O 1
ATOM 725 N N . HIS A 1 92 ? 3.343 -6.051 3.778 1.00 98.69 92 HIS A N 1
ATOM 726 C CA . HIS A 1 92 ? 3.388 -6.940 2.615 1.00 98.69 92 HIS A CA 1
ATOM 727 C C . HIS A 1 92 ? 2.078 -7.729 2.472 1.00 98.69 92 HIS A C 1
ATOM 729 O O . HIS A 1 92 ? 1.212 -7.713 3.351 1.00 98.69 92 HIS A O 1
ATOM 735 N N . GLU A 1 93 ? 1.916 -8.398 1.330 1.00 98.69 93 GLU A N 1
ATOM 736 C CA . GLU A 1 93 ? 0.809 -9.327 1.109 1.00 98.69 93 GLU A CA 1
ATOM 737 C C . GLU A 1 93 ? 1.017 -10.574 1.964 1.00 98.69 93 GLU A C 1
ATOM 739 O O . GLU A 1 93 ? 2.012 -11.274 1.779 1.00 98.69 93 GLU A O 1
ATOM 744 N N . CYS A 1 94 ? 0.061 -10.883 2.839 1.00 98.56 94 CYS A N 1
ATOM 745 C CA . CYS A 1 94 ? 0.031 -12.150 3.558 1.00 98.56 94 CYS A CA 1
ATOM 746 C C . CYS A 1 94 ? -0.244 -13.258 2.534 1.00 98.56 94 CYS A C 1
ATOM 748 O O . CYS A 1 94 ? -1.385 -13.458 2.112 1.00 98.56 94 CYS A O 1
ATOM 750 N N . LEU A 1 95 ? 0.816 -13.919 2.065 1.00 98.44 95 LEU A N 1
ATOM 751 C CA . LEU A 1 95 ? 0.739 -14.843 0.930 1.00 98.44 95 LEU A CA 1
ATOM 752 C C . LEU A 1 95 ? 1.316 -16.217 1.261 1.00 98.44 95 LEU A C 1
ATOM 754 O O . LEU A 1 95 ? 0.644 -17.231 1.058 1.00 98.44 95 LEU A O 1
ATOM 758 N N . LEU A 1 96 ? 2.555 -16.270 1.756 1.00 98.50 96 LEU A N 1
ATOM 759 C CA . LEU A 1 96 ? 3.241 -17.527 2.046 1.00 98.50 96 LEU A CA 1
ATOM 760 C C . LEU A 1 96 ? 2.984 -17.936 3.500 1.00 98.50 96 LEU A C 1
ATOM 762 O O . LEU A 1 96 ? 3.820 -17.711 4.366 1.00 98.50 96 LEU A O 1
ATOM 766 N N . LEU A 1 97 ? 1.837 -18.565 3.760 1.00 98.62 97 LEU A N 1
ATOM 767 C CA . LEU A 1 97 ? 1.366 -18.868 5.121 1.00 98.62 97 LEU A CA 1
ATOM 768 C C . LEU A 1 97 ? 2.385 -19.568 6.043 1.00 98.62 97 LEU A C 1
ATOM 770 O O . LEU A 1 97 ? 2.433 -19.197 7.211 1.00 98.62 97 LEU A O 1
ATOM 774 N N . PRO A 1 98 ? 3.251 -20.501 5.586 1.00 98.50 98 PRO A N 1
ATOM 775 C CA . PRO A 1 98 ? 4.295 -21.053 6.454 1.00 98.50 98 PRO A CA 1
ATOM 776 C C . PRO A 1 98 ? 5.273 -19.999 6.999 1.00 98.50 98 PRO A C 1
ATOM 778 O O . PRO A 1 98 ? 5.755 -20.134 8.120 1.00 98.50 98 PRO A O 1
ATOM 781 N N . TYR A 1 99 ? 5.559 -18.951 6.221 1.00 98.75 99 TYR A N 1
ATOM 782 C CA . TYR A 1 99 ? 6.400 -17.829 6.637 1.00 98.75 99 TYR A CA 1
ATOM 783 C C . TYR A 1 99 ? 5.677 -16.938 7.655 1.00 98.75 99 TYR A C 1
ATOM 785 O O . TYR A 1 99 ? 6.228 -16.653 8.716 1.00 98.75 99 TYR A O 1
ATOM 793 N N . GLU A 1 100 ? 4.428 -16.573 7.362 1.00 98.81 100 GLU A N 1
ATOM 794 C CA . GLU A 1 100 ? 3.595 -15.724 8.229 1.00 98.81 100 GLU A CA 1
ATOM 795 C C . GLU A 1 100 ? 3.320 -16.410 9.580 1.00 98.81 100 GLU A C 1
ATOM 797 O O . GLU A 1 100 ? 3.527 -15.843 10.655 1.00 98.81 100 GLU A O 1
ATOM 802 N N . GLN A 1 101 ? 2.962 -17.698 9.556 1.00 98.69 101 GLN A N 1
ATOM 803 C CA . GLN A 1 101 ? 2.765 -18.499 10.764 1.00 98.69 101 GLN A CA 1
ATOM 804 C C . GLN A 1 101 ? 4.045 -18.570 11.607 1.00 98.69 101 GLN A C 1
ATOM 806 O O . GLN A 1 101 ? 3.988 -18.407 12.825 1.00 98.69 101 GLN A O 1
ATOM 811 N N . ALA A 1 102 ? 5.211 -18.771 10.982 1.00 98.50 102 ALA A N 1
ATOM 812 C CA . ALA A 1 102 ? 6.492 -18.822 11.689 1.00 98.50 102 ALA A CA 1
ATOM 813 C C . ALA A 1 102 ? 6.881 -17.482 12.342 1.00 98.50 102 ALA A C 1
ATOM 815 O O . ALA A 1 102 ? 7.694 -17.464 13.272 1.00 98.50 102 ALA A O 1
ATOM 816 N N . LEU A 1 103 ? 6.307 -16.359 11.900 1.00 98.69 103 LEU A N 1
ATOM 817 C CA . LEU A 1 103 ? 6.540 -15.013 12.437 1.00 98.69 103 LEU A CA 1
ATOM 818 C C . LEU A 1 103 ? 5.397 -14.488 13.316 1.00 98.69 103 LEU A C 1
ATOM 820 O O . LEU A 1 103 ? 5.545 -13.444 13.946 1.00 98.69 103 LEU A O 1
ATOM 824 N N . THR A 1 104 ? 4.332 -15.269 13.489 1.00 98.81 104 THR A N 1
ATOM 825 C CA . THR A 1 104 ? 3.243 -14.950 14.414 1.00 98.81 104 THR A CA 1
ATOM 826 C C . THR A 1 104 ? 3.638 -15.201 15.869 1.00 98.81 104 THR A C 1
ATOM 828 O O . THR A 1 104 ? 4.217 -16.238 16.202 1.00 98.81 104 THR A O 1
ATOM 831 N N . ARG A 1 105 ? 3.379 -14.235 16.750 1.00 98.62 105 ARG A N 1
ATOM 832 C CA . ARG A 1 105 ? 3.715 -14.269 18.180 1.00 98.62 105 ARG A CA 1
ATOM 833 C C . ARG A 1 105 ? 2.505 -13.870 19.010 1.00 98.62 105 ARG A C 1
ATOM 835 O O . ARG A 1 105 ? 1.713 -13.034 18.590 1.00 98.62 105 ARG A O 1
ATOM 842 N N . GLU A 1 106 ? 2.399 -14.445 20.197 1.00 98.56 106 GLU A N 1
ATOM 843 C CA . GLU A 1 106 ? 1.481 -13.963 21.224 1.00 98.56 106 GLU A CA 1
ATOM 844 C C . GLU A 1 106 ? 2.101 -12.745 21.918 1.00 98.56 106 GLU A C 1
ATOM 846 O O . GLU A 1 106 ? 3.258 -12.782 22.347 1.00 98.56 106 GLU A O 1
ATOM 851 N N . ASP A 1 107 ? 1.350 -11.651 21.997 1.00 98.06 107 ASP A N 1
ATOM 852 C CA . ASP A 1 107 ? 1.739 -10.474 22.762 1.00 98.06 107 ASP A CA 1
ATOM 853 C C . ASP A 1 107 ? 1.636 -10.762 24.264 1.00 98.06 107 ASP A C 1
ATOM 855 O O . ASP A 1 107 ? 0.575 -11.124 24.773 1.00 98.06 107 ASP A O 1
ATOM 859 N N . SER A 1 108 ? 2.728 -10.536 24.994 1.00 96.88 108 SER A N 1
ATOM 860 C CA . SER A 1 108 ? 2.836 -10.885 26.415 1.00 96.88 108 SER A CA 1
ATOM 861 C C . SER A 1 108 ? 1.918 -10.077 27.338 1.00 96.88 108 SER A C 1
ATOM 863 O O . SER A 1 108 ? 1.769 -10.434 28.503 1.00 96.88 108 SER A O 1
ATOM 865 N N . THR A 1 109 ? 1.348 -8.970 26.853 1.00 97.12 109 THR A N 1
ATOM 866 C CA . THR A 1 109 ? 0.518 -8.059 27.655 1.00 97.12 109 THR A CA 1
ATOM 867 C C . THR A 1 109 ? -0.974 -8.315 27.445 1.00 97.12 109 THR A C 1
ATOM 869 O O . THR A 1 109 ? -1.745 -8.307 28.400 1.00 97.12 109 THR A O 1
ATOM 872 N N . SER A 1 110 ? -1.389 -8.531 26.196 1.00 96.44 110 SER A N 1
ATOM 873 C CA . SER A 1 110 ? -2.792 -8.685 25.797 1.00 96.44 110 SER A CA 1
ATOM 874 C C . SER A 1 110 ? -3.219 -10.131 25.544 1.00 96.44 110 SER A C 1
ATOM 876 O O . SER A 1 110 ? -4.420 -10.387 25.485 1.00 96.44 110 SER A O 1
ATOM 878 N N . GLY A 1 111 ? -2.275 -11.064 25.361 1.00 97.00 111 GLY A N 1
ATOM 879 C CA . GLY A 1 111 ? -2.555 -12.447 24.949 1.00 97.00 111 GLY A CA 1
ATOM 880 C C . GLY A 1 111 ? -3.073 -12.569 23.509 1.00 97.00 111 GLY A C 1
ATOM 881 O O . GLY A 1 111 ? -3.528 -13.632 23.089 1.00 97.00 111 GLY A O 1
ATOM 882 N N . LEU A 1 112 ? -3.057 -11.475 22.738 1.00 97.88 112 LEU A N 1
ATOM 883 C CA . LEU A 1 112 ? -3.468 -11.477 21.338 1.00 97.88 112 LEU A CA 1
ATOM 884 C C . LEU A 1 112 ? -2.318 -11.934 20.447 1.00 97.88 112 LEU A C 1
ATOM 886 O O . LEU A 1 112 ? -1.158 -11.597 20.679 1.00 97.88 112 LEU A O 1
ATOM 890 N N . TYR A 1 113 ? -2.651 -12.639 19.372 1.00 98.62 113 TYR A N 1
ATOM 891 C CA . TYR A 1 113 ? -1.674 -13.025 18.364 1.00 98.62 113 TYR A CA 1
ATOM 892 C C . TYR A 1 113 ? -1.458 -11.889 17.369 1.00 98.62 113 TYR A C 1
ATOM 894 O O . TYR A 1 113 ? -2.414 -11.315 16.853 1.00 98.62 113 TYR A O 1
ATOM 902 N N . TYR A 1 114 ? -0.203 -11.591 17.063 1.00 98.81 114 TYR A N 1
ATOM 903 C CA . TYR A 1 114 ? 0.196 -10.681 15.997 1.00 98.81 114 TYR A CA 1
ATOM 904 C C . TYR A 1 114 ? 1.115 -11.421 15.043 1.00 98.81 114 TYR A C 1
ATOM 906 O O . TYR A 1 114 ? 2.044 -12.100 15.479 1.00 98.81 114 TYR A O 1
ATOM 914 N N . ASP A 1 115 ? 0.899 -11.254 13.746 1.00 98.75 115 ASP A N 1
ATOM 915 C CA . ASP A 1 115 ? 1.931 -11.598 12.782 1.00 98.75 115 ASP A CA 1
ATOM 916 C C . ASP A 1 115 ? 3.018 -10.521 12.840 1.00 98.75 115 ASP A C 1
ATOM 918 O O . ASP A 1 115 ? 2.816 -9.385 12.409 1.00 98.75 115 ASP A O 1
ATOM 922 N N . CYS A 1 116 ? 4.161 -10.854 13.439 1.00 98.50 116 CYS A N 1
ATOM 923 C CA . CYS A 1 116 ? 5.271 -9.925 13.615 1.00 98.50 116 CYS A CA 1
ATOM 924 C C . CYS A 1 116 ? 6.177 -9.845 12.376 1.00 98.50 116 CYS A C 1
ATOM 926 O O . CYS A 1 116 ? 7.262 -9.264 12.456 1.00 98.50 116 CYS A O 1
ATOM 928 N N . SER A 1 117 ? 5.761 -10.408 11.235 1.00 98.56 117 SER A N 1
ATOM 929 C CA . SER A 1 117 ? 6.447 -10.238 9.953 1.00 98.56 117 SER A CA 1
ATOM 930 C C . SER A 1 117 ? 6.367 -8.793 9.437 1.00 98.56 117 SER A C 1
ATOM 932 O O . SER A 1 117 ? 7.324 -8.299 8.834 1.00 98.56 117 SER A O 1
ATOM 934 N N . ALA A 1 118 ? 5.261 -8.090 9.708 1.00 98.62 118 ALA A N 1
ATOM 935 C CA . ALA A 1 118 ? 5.046 -6.689 9.359 1.00 98.62 118 ALA A CA 1
ATOM 936 C C . ALA A 1 118 ? 3.993 -6.018 10.255 1.00 98.62 118 ALA A C 1
ATOM 938 O O . ALA A 1 118 ? 3.259 -6.664 10.995 1.00 98.62 118 ALA A O 1
ATOM 939 N N . HIS A 1 119 ? 3.898 -4.690 10.178 1.00 98.69 119 HIS A N 1
ATOM 940 C CA . HIS A 1 119 ? 2.939 -3.927 10.981 1.00 98.69 119 HIS A CA 1
ATOM 941 C C . HIS A 1 119 ? 1.525 -3.997 10.391 1.00 98.69 119 HIS A C 1
ATOM 943 O O . HIS A 1 119 ? 0.553 -4.104 11.130 1.00 98.69 119 HIS A O 1
ATOM 949 N N . PHE A 1 120 ? 1.418 -3.969 9.062 1.00 98.81 120 PHE A N 1
ATOM 950 C CA . PHE A 1 120 ? 0.165 -4.058 8.315 1.00 98.81 120 PHE A CA 1
ATOM 951 C C . PHE A 1 120 ? 0.269 -5.164 7.267 1.00 98.81 120 PHE A C 1
ATOM 953 O O . PHE A 1 120 ? 1.258 -5.240 6.544 1.00 98.81 120 PHE A O 1
ATOM 960 N N . LEU A 1 121 ? -0.756 -6.000 7.151 1.00 98.88 121 LEU A N 1
ATOM 961 C CA . LEU A 1 121 ? -0.789 -7.107 6.193 1.00 98.88 121 LEU A CA 1
ATOM 962 C C . LEU A 1 121 ? -2.034 -7.000 5.333 1.00 98.88 121 LEU A C 1
ATOM 964 O O . LEU A 1 121 ? -3.069 -6.550 5.814 1.00 98.88 121 LEU A O 1
ATOM 968 N N . TRP A 1 122 ? -1.974 -7.427 4.074 1.00 98.88 122 TRP A N 1
ATOM 969 C CA . TRP A 1 122 ? -3.177 -7.487 3.241 1.00 98.88 122 TRP A CA 1
ATOM 970 C C . TRP A 1 122 ? -3.406 -8.855 2.619 1.00 98.88 122 TRP A C 1
ATOM 972 O O . TRP A 1 122 ? -2.460 -9.585 2.331 1.00 98.88 122 TRP A O 1
ATOM 982 N N . VAL A 1 123 ? -4.678 -9.157 2.356 1.00 98.62 123 VAL A N 1
ATOM 983 C CA . VAL A 1 123 ? -5.082 -10.273 1.501 1.00 98.62 123 VAL A CA 1
ATOM 984 C C . VAL A 1 123 ? -5.200 -9.813 0.051 1.00 98.62 123 VAL A C 1
ATOM 986 O O . VAL A 1 123 ? -5.774 -8.757 -0.250 1.00 98.62 123 VAL A O 1
ATOM 989 N N . GLY A 1 124 ? -4.610 -10.585 -0.857 1.00 97.94 124 GLY A N 1
ATOM 990 C CA . GLY A 1 124 ? -4.613 -10.310 -2.286 1.00 97.94 124 GLY A CA 1
ATOM 991 C C . GLY A 1 124 ? -5.945 -10.632 -2.959 1.00 97.94 124 GLY A C 1
ATOM 992 O O . GLY A 1 124 ? -6.761 -11.406 -2.468 1.00 97.94 124 GLY A O 1
ATOM 993 N N . GLU A 1 125 ? -6.145 -10.095 -4.165 1.00 95.62 125 GLU A N 1
ATOM 994 C CA . GLU A 1 125 ? -7.365 -10.334 -4.957 1.00 95.62 125 GLU A CA 1
ATOM 995 C C . GLU A 1 125 ? -7.600 -11.828 -5.253 1.00 95.62 125 GLU A C 1
ATOM 997 O O . GLU A 1 125 ? -8.732 -12.257 -5.444 1.00 95.62 125 GLU A O 1
ATOM 1002 N N . ARG A 1 126 ? -6.527 -12.626 -5.315 1.00 96.62 126 ARG A N 1
ATOM 1003 C CA . ARG A 1 126 ? -6.574 -14.052 -5.680 1.00 96.62 126 ARG A CA 1
ATOM 1004 C C . ARG A 1 126 ? -6.660 -14.986 -4.473 1.00 96.62 126 ARG A C 1
ATOM 1006 O O . ARG A 1 126 ? -6.841 -16.183 -4.671 1.00 96.62 126 ARG A O 1
ATOM 1013 N N . THR A 1 127 ? -6.528 -14.446 -3.266 1.00 97.81 127 THR A N 1
ATOM 1014 C CA . THR A 1 127 ? -6.412 -15.192 -2.006 1.00 97.81 127 THR A CA 1
ATOM 1015 C C . THR A 1 127 ? -7.440 -14.738 -0.968 1.00 97.81 127 THR A C 1
ATOM 1017 O O . THR A 1 127 ? -7.296 -15.043 0.204 1.00 97.81 127 THR A O 1
ATOM 1020 N N . ARG A 1 128 ? -8.490 -14.012 -1.375 1.00 97.25 128 ARG A N 1
ATOM 1021 C CA . ARG A 1 128 ? -9.512 -13.425 -0.484 1.00 97.25 128 ARG A CA 1
ATOM 1022 C C . ARG A 1 128 ? -10.859 -14.157 -0.474 1.00 97.25 128 ARG A C 1
ATOM 1024 O O . ARG A 1 128 ? -11.878 -13.548 -0.156 1.00 97.25 128 ARG A O 1
ATOM 1031 N N . GLN A 1 129 ? -10.896 -15.416 -0.902 1.00 97.50 129 GLN A N 1
ATOM 1032 C CA . GLN A 1 129 ? -12.114 -16.228 -0.857 1.00 97.50 129 GLN A CA 1
ATOM 1033 C C . GLN A 1 129 ? -12.526 -16.441 0.606 1.00 97.50 129 GLN A C 1
ATOM 1035 O O . GLN A 1 129 ? -11.671 -16.666 1.457 1.00 97.50 129 GLN A O 1
ATOM 1040 N N . LEU A 1 130 ? -13.825 -16.345 0.901 1.00 97.12 130 LEU A N 1
ATOM 1041 C CA . LEU A 1 130 ? -14.335 -16.281 2.280 1.00 97.12 130 LEU A CA 1
ATOM 1042 C C . LEU A 1 130 ? -13.920 -17.473 3.160 1.00 97.12 130 LEU A C 1
ATOM 1044 O O . LEU A 1 130 ? -13.811 -17.321 4.371 1.00 97.12 130 LEU A O 1
ATOM 1048 N N . ASP A 1 131 ? -13.710 -18.640 2.557 1.00 95.69 131 ASP A N 1
ATOM 1049 C CA . ASP A 1 131 ? -13.398 -19.916 3.202 1.00 95.69 131 ASP A CA 1
ATOM 1050 C C . ASP A 1 131 ? -11.933 -20.356 3.023 1.00 95.69 131 ASP A C 1
ATOM 1052 O O . ASP A 1 131 ? -11.579 -21.489 3.354 1.00 95.69 131 ASP A O 1
ATOM 1056 N N . CYS A 1 132 ? -11.058 -19.490 2.496 1.00 96.75 132 CYS A N 1
ATOM 1057 C CA . CYS A 1 132 ? -9.666 -19.858 2.261 1.00 96.75 132 CYS A CA 1
ATOM 1058 C C . CYS A 1 132 ? -8.778 -19.695 3.505 1.00 96.75 132 CYS A C 1
ATOM 1060 O O . CYS A 1 132 ? -9.072 -18.960 4.451 1.00 96.75 132 CYS A O 1
ATOM 1062 N N . ALA A 1 133 ? -7.612 -20.343 3.451 1.00 98.44 133 ALA A N 1
ATOM 1063 C CA . ALA A 1 133 ? -6.632 -20.326 4.530 1.00 98.44 133 ALA A CA 1
ATOM 1064 C C . ALA A 1 133 ? -6.094 -18.919 4.856 1.00 98.44 133 ALA A C 1
ATOM 1066 O O . ALA A 1 133 ? -5.790 -18.646 6.012 1.00 98.44 133 ALA A O 1
ATOM 1067 N N . HIS A 1 134 ? -5.988 -18.014 3.876 1.00 98.81 134 HIS A N 1
ATOM 1068 C CA . HIS A 1 134 ? -5.508 -16.645 4.111 1.00 98.81 134 HIS A CA 1
ATOM 1069 C C . HIS A 1 134 ? -6.495 -15.818 4.930 1.00 98.81 134 HIS A C 1
ATOM 1071 O O . HIS A 1 134 ? -6.083 -15.120 5.852 1.00 98.81 134 HIS A O 1
ATOM 1077 N N . VAL A 1 135 ? -7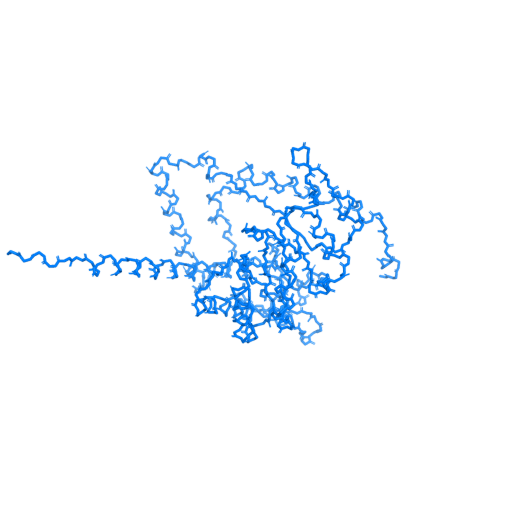.792 -15.909 4.621 1.00 98.62 135 VAL A N 1
ATOM 1078 C CA . VAL A 1 135 ? -8.836 -15.217 5.389 1.00 98.62 135 VAL A CA 1
ATOM 1079 C C . VAL A 1 135 ? -8.898 -15.773 6.809 1.00 98.62 135 VAL A C 1
ATOM 1081 O O . VAL A 1 135 ? -8.941 -14.992 7.757 1.00 98.62 135 VAL A O 1
ATOM 1084 N N . GLU A 1 136 ? -8.810 -17.096 6.970 1.00 98.69 136 GLU A N 1
ATOM 1085 C CA . GLU A 1 136 ? -8.771 -17.730 8.292 1.00 98.69 136 GLU A CA 1
ATOM 1086 C C . GLU A 1 136 ? -7.534 -17.317 9.104 1.00 98.69 136 GLU A C 1
ATOM 1088 O O . GLU A 1 136 ? -7.650 -16.971 10.279 1.00 98.69 136 GLU A O 1
ATOM 1093 N N . PHE A 1 137 ? -6.357 -17.278 8.478 1.00 98.81 137 PHE A N 1
ATOM 1094 C CA . PHE A 1 137 ? -5.131 -16.823 9.132 1.00 98.81 137 PHE A CA 1
ATOM 1095 C C . PHE A 1 137 ? -5.251 -15.365 9.600 1.00 98.81 137 PHE A C 1
ATOM 1097 O O . PHE A 1 137 ? -5.008 -15.053 10.766 1.00 98.81 137 PHE A O 1
ATOM 1104 N N . LEU A 1 138 ? -5.696 -14.468 8.714 1.00 98.75 138 LEU A N 1
ATOM 1105 C CA . LEU A 1 138 ? -5.839 -13.042 9.016 1.00 98.75 138 LEU A CA 1
AT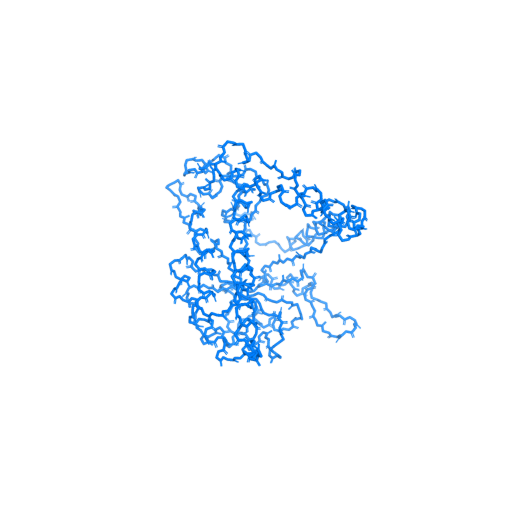OM 1106 C C . LEU A 1 138 ? -6.924 -12.760 10.066 1.00 98.75 138 LEU A C 1
ATOM 1108 O O . LEU A 1 138 ? -6.801 -11.810 10.841 1.00 98.75 138 LEU A O 1
ATOM 1112 N N . ARG A 1 139 ? -7.968 -13.593 10.132 1.00 98.50 139 ARG A N 1
ATOM 1113 C CA . ARG A 1 139 ? -9.000 -13.533 11.176 1.00 98.50 139 ARG A CA 1
ATOM 1114 C C . ARG A 1 139 ? -8.405 -13.709 12.577 1.00 98.50 139 ARG A C 1
ATOM 1116 O O . ARG A 1 139 ? -8.902 -13.095 13.519 1.00 98.50 139 ARG A O 1
ATOM 1123 N N . GLY A 1 140 ? -7.360 -14.528 12.710 1.00 98.00 140 GLY A N 1
ATOM 1124 C CA . GLY A 1 140 ? -6.735 -14.878 13.989 1.00 98.00 140 GLY A CA 1
ATOM 1125 C C . GLY A 1 140 ? -5.716 -13.870 14.531 1.00 98.00 140 GLY A C 1
ATOM 1126 O O . GLY A 1 140 ? -5.402 -13.928 15.718 1.00 98.00 140 GLY A O 1
ATOM 1127 N N . ILE A 1 141 ? -5.209 -12.946 13.706 1.00 98.62 141 ILE A N 1
ATOM 1128 C CA . ILE A 1 141 ? -4.171 -11.983 14.115 1.00 98.62 141 ILE A CA 1
ATOM 1129 C C . ILE A 1 141 ? -4.745 -10.596 14.419 1.00 98.62 141 ILE A C 1
ATOM 1131 O O . ILE A 1 141 ? -5.760 -10.191 13.857 1.00 98.62 141 ILE A O 1
ATOM 1135 N N . ALA A 1 142 ? -4.078 -9.816 15.266 1.00 98.44 142 ALA A N 1
ATOM 1136 C CA . ALA A 1 142 ? -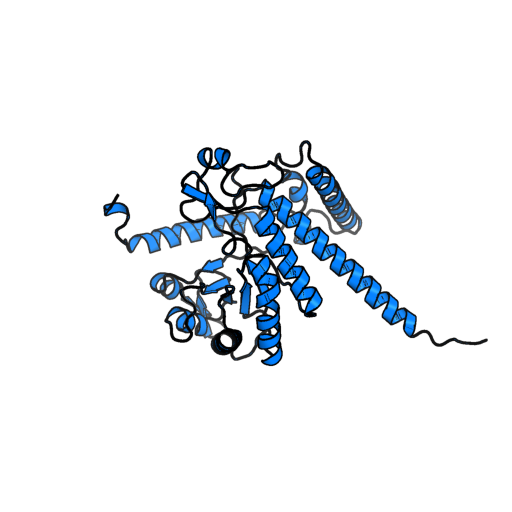4.527 -8.511 15.756 1.00 98.44 142 ALA A CA 1
ATOM 1137 C C . ALA A 1 142 ? -3.980 -7.303 14.958 1.00 98.44 142 ALA A C 1
ATOM 1139 O O . ALA A 1 142 ? -4.407 -6.169 15.195 1.00 98.44 142 ALA A O 1
ATOM 1140 N N . ASN A 1 143 ? -3.123 -7.529 13.955 1.00 98.75 143 ASN A N 1
ATOM 1141 C CA . ASN A 1 143 ? -2.597 -6.496 13.051 1.00 98.75 143 ASN A CA 1
ATOM 1142 C C . ASN A 1 143 ? -3.720 -5.716 12.328 1.00 98.75 143 ASN A C 1
ATOM 1144 O O . ASN A 1 143 ? -4.771 -6.283 12.039 1.00 98.75 143 ASN A O 1
ATOM 1148 N N . PRO A 1 144 ? -3.546 -4.435 11.969 1.00 98.69 144 PRO A N 1
ATOM 1149 C CA . PRO A 1 144 ? -4.404 -3.804 10.970 1.00 98.69 144 PRO A CA 1
ATOM 1150 C C . PRO A 1 144 ? -4.265 -4.520 9.615 1.00 98.69 144 PRO A C 1
ATOM 1152 O O . PRO A 1 144 ? -3.170 -4.936 9.225 1.00 98.69 144 PRO A O 1
ATOM 1155 N N . LEU A 1 145 ? -5.386 -4.669 8.910 1.00 98.88 145 LEU A N 1
ATOM 1156 C CA . LEU A 1 145 ? -5.501 -5.517 7.729 1.00 98.88 145 LEU A CA 1
ATOM 1157 C C . LEU A 1 145 ? -5.940 -4.739 6.489 1.00 98.88 145 LEU A C 1
ATOM 1159 O O . LEU A 1 145 ? -6.779 -3.838 6.551 1.00 98.88 145 LEU A O 1
ATOM 1163 N N . GLY A 1 146 ? -5.416 -5.145 5.339 1.00 98.81 146 GLY A N 1
ATOM 1164 C CA . GLY A 1 146 ? -5.836 -4.703 4.018 1.00 98.81 146 GLY A CA 1
ATOM 1165 C C . GLY A 1 146 ? -6.613 -5.778 3.265 1.00 98.81 146 GLY A C 1
ATOM 1166 O O . GLY A 1 146 ? -6.314 -6.965 3.366 1.00 98.81 146 GLY A O 1
ATOM 1167 N N . ILE A 1 147 ? -7.570 -5.362 2.442 1.00 98.75 147 ILE A N 1
ATOM 1168 C CA . ILE A 1 147 ? -8.274 -6.237 1.501 1.00 98.75 147 ILE A CA 1
ATOM 1169 C C . ILE A 1 147 ? -8.133 -5.627 0.112 1.00 98.75 147 ILE A C 1
ATOM 1171 O O . ILE A 1 147 ? -8.626 -4.525 -0.129 1.00 98.75 147 ILE A O 1
ATOM 1175 N N . LYS A 1 148 ? -7.463 -6.324 -0.810 1.00 98.62 148 LYS A N 1
ATOM 1176 C CA . LYS A 1 148 ? -7.413 -5.910 -2.219 1.00 98.62 148 LYS A CA 1
ATOM 1177 C C . LYS A 1 148 ? -8.763 -6.186 -2.879 1.00 98.62 148 LYS A C 1
ATOM 1179 O O . LYS A 1 148 ? -9.315 -7.270 -2.726 1.00 98.62 148 LYS A O 1
ATOM 1184 N N . VAL A 1 149 ? -9.286 -5.200 -3.605 1.00 98.19 149 VAL A N 1
ATOM 1185 C CA . VAL A 1 149 ? -10.629 -5.241 -4.192 1.00 98.19 149 VAL A CA 1
ATOM 1186 C C . VAL A 1 149 ? -10.601 -4.748 -5.634 1.00 98.19 149 VAL A C 1
ATOM 1188 O O . VAL A 1 149 ? -10.301 -3.583 -5.893 1.00 98.19 149 VAL A O 1
ATOM 1191 N N . SER A 1 150 ? -10.920 -5.631 -6.580 1.00 97.06 150 SER A N 1
ATOM 1192 C CA . SER A 1 150 ? -11.066 -5.281 -7.999 1.00 97.06 150 SER A CA 1
ATOM 1193 C C . SER A 1 150 ? -12.474 -4.807 -8.379 1.00 97.06 150 SER A C 1
ATOM 1195 O O . SER A 1 150 ? -13.397 -4.787 -7.566 1.00 97.06 150 SER A O 1
ATOM 1197 N N . ASP A 1 151 ? -12.650 -4.469 -9.656 1.00 95.44 151 ASP A N 1
ATOM 1198 C CA . ASP A 1 151 ? -13.930 -4.143 -10.294 1.00 95.44 151 ASP A CA 1
ATOM 1199 C C . ASP A 1 151 ? -14.942 -5.306 -10.288 1.00 95.44 151 ASP A C 1
ATOM 1201 O O . ASP A 1 151 ? -16.133 -5.096 -10.538 1.00 95.44 151 ASP A O 1
ATOM 1205 N N . LYS A 1 152 ? -14.474 -6.524 -9.988 1.00 96.69 152 LYS A N 1
ATOM 1206 C CA . LYS A 1 152 ? -15.274 -7.754 -9.932 1.00 96.69 152 LYS A CA 1
ATOM 1207 C C . LYS A 1 152 ? -15.825 -8.076 -8.546 1.00 96.69 152 LYS A C 1
ATOM 1209 O O . LYS A 1 152 ? -16.532 -9.069 -8.408 1.00 96.69 152 LYS A O 1
ATOM 1214 N N . MET A 1 153 ? -15.483 -7.293 -7.525 1.00 98.00 153 MET A N 1
ATOM 1215 C CA . MET A 1 153 ? -15.971 -7.535 -6.171 1.00 98.00 153 MET A CA 1
ATOM 1216 C C . MET A 1 153 ? -17.490 -7.372 -6.087 1.00 98.00 153 MET A C 1
ATOM 1218 O O . MET A 1 153 ? -18.026 -6.321 -6.443 1.00 98.00 153 MET A O 1
ATOM 1222 N N . ASP A 1 154 ? -18.166 -8.389 -5.552 1.00 98.19 154 ASP A N 1
ATOM 1223 C CA . ASP A 1 154 ? -19.566 -8.286 -5.149 1.00 98.19 154 ASP A CA 1
ATOM 1224 C C . ASP A 1 154 ? -19.661 -7.489 -3.832 1.00 98.19 154 ASP A C 1
ATOM 1226 O O . ASP A 1 154 ? -19.043 -7.881 -2.835 1.00 98.19 154 ASP A O 1
ATOM 1230 N N . PRO A 1 155 ? -20.447 -6.394 -3.774 1.00 98.56 155 PRO A N 1
ATOM 1231 C CA . PRO A 1 155 ? -20.678 -5.661 -2.533 1.00 98.56 155 PRO A CA 1
ATOM 1232 C C . PRO A 1 155 ? -21.130 -6.541 -1.355 1.00 98.56 155 PRO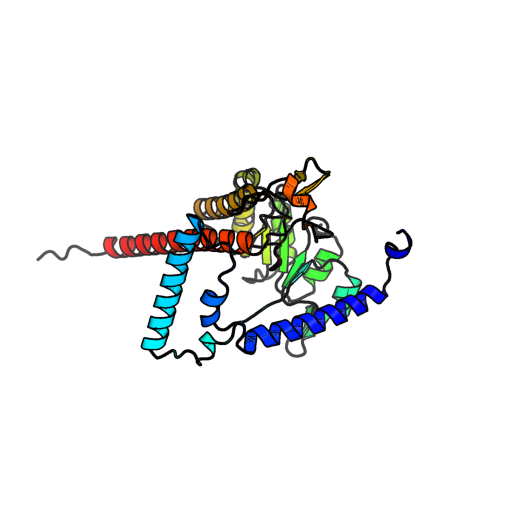 A C 1
ATOM 1234 O O . PRO A 1 155 ? -20.746 -6.269 -0.219 1.00 98.56 155 PRO A O 1
ATOM 1237 N N . LYS A 1 156 ? -21.916 -7.603 -1.597 1.00 98.44 156 LYS A N 1
ATOM 1238 C CA . LYS A 1 156 ? -22.366 -8.511 -0.525 1.00 98.44 156 LYS A CA 1
ATOM 1239 C C . LYS A 1 156 ? -21.234 -9.384 0.009 1.00 98.44 156 LYS A C 1
ATOM 1241 O O . LYS A 1 156 ? -21.181 -9.648 1.208 1.00 98.44 156 LYS A O 1
ATOM 1246 N N . GLU A 1 157 ? -20.347 -9.844 -0.869 1.00 98.44 157 GLU A N 1
ATOM 1247 C CA . GLU A 1 157 ? -19.160 -10.612 -0.487 1.00 98.44 157 GLU A CA 1
ATOM 1248 C C . GLU A 1 157 ? -18.190 -9.744 0.319 1.00 98.44 157 GLU A C 1
ATOM 1250 O O . GLU A 1 157 ? -17.699 -10.189 1.354 1.00 98.44 157 GLU A O 1
ATOM 1255 N N . LEU A 1 158 ? -17.992 -8.484 -0.089 1.00 98.75 158 LEU A N 1
ATOM 1256 C CA . LEU A 1 158 ? -17.153 -7.536 0.642 1.00 98.75 158 LEU A CA 1
ATOM 1257 C C . LEU A 1 158 ? -17.639 -7.330 2.082 1.00 98.75 158 LEU A C 1
ATOM 1259 O O . LEU A 1 158 ? -16.833 -7.405 3.005 1.00 98.75 158 LEU A O 1
ATOM 1263 N N . VAL A 1 159 ? -18.944 -7.111 2.279 1.00 98.81 159 VAL A N 1
ATOM 1264 C CA . VAL A 1 159 ? -19.532 -6.951 3.621 1.00 98.81 159 VAL A CA 1
ATOM 1265 C C . VAL A 1 159 ? -19.257 -8.185 4.483 1.00 98.81 159 VAL A C 1
ATOM 1267 O O . VAL A 1 159 ? -18.746 -8.044 5.591 1.00 98.81 159 VAL A O 1
ATOM 1270 N N . LYS A 1 160 ? -19.487 -9.395 3.954 1.00 98.69 160 LYS A N 1
ATOM 1271 C CA . LYS A 1 160 ? -19.201 -10.648 4.678 1.00 98.69 160 LYS A CA 1
ATOM 1272 C C . LYS A 1 160 ? -17.723 -10.792 5.037 1.00 98.69 160 LYS A C 1
ATOM 1274 O O . LYS A 1 160 ? -17.398 -11.228 6.135 1.00 98.69 160 LYS A O 1
ATOM 1279 N N . LEU A 1 161 ? -16.825 -10.436 4.121 1.00 98.69 161 LEU A N 1
ATOM 1280 C CA . LEU A 1 161 ? -15.387 -10.512 4.362 1.00 98.69 161 LEU A CA 1
ATOM 1281 C C . LEU A 1 161 ? -14.949 -9.541 5.470 1.00 98.69 161 LEU A C 1
ATOM 1283 O O . LEU A 1 161 ? -14.118 -9.895 6.306 1.00 98.69 161 LEU A O 1
ATOM 1287 N N . ILE A 1 162 ? -15.529 -8.339 5.512 1.00 98.75 162 ILE A N 1
ATOM 1288 C CA . ILE A 1 162 ? -15.286 -7.371 6.589 1.00 98.75 162 ILE A CA 1
ATOM 1289 C C . ILE A 1 162 ? -15.819 -7.901 7.926 1.00 98.75 162 ILE A C 1
ATOM 1291 O O . ILE A 1 162 ? -15.108 -7.792 8.921 1.00 98.75 162 ILE A O 1
ATOM 1295 N N . ASP A 1 163 ? -17.004 -8.521 7.956 1.00 98.44 163 ASP A N 1
ATOM 1296 C CA . ASP A 1 163 ? -17.565 -9.113 9.182 1.00 98.44 163 ASP A CA 1
ATOM 1297 C C . ASP A 1 163 ? -16.653 -10.204 9.759 1.00 98.44 163 ASP A C 1
ATOM 1299 O O . ASP A 1 163 ? -16.439 -10.263 10.969 1.00 98.44 163 ASP A O 1
ATOM 1303 N N . ILE A 1 164 ? -16.064 -11.038 8.894 1.00 98.50 164 ILE A N 1
ATOM 1304 C CA . ILE A 1 164 ? -15.114 -12.081 9.303 1.00 98.50 164 ILE A CA 1
ATOM 1305 C C . ILE A 1 164 ? -13.848 -11.462 9.910 1.00 98.50 164 ILE A C 1
ATOM 1307 O O . ILE A 1 164 ? -13.375 -11.917 10.949 1.00 98.50 164 ILE A O 1
ATOM 1311 N N . LEU A 1 165 ? -13.283 -10.433 9.270 1.00 98.56 165 LEU A N 1
ATOM 1312 C CA . LEU A 1 165 ? -11.967 -9.884 9.626 1.00 98.56 165 LEU A CA 1
ATOM 1313 C C . LEU A 1 165 ? -12.011 -8.750 10.670 1.00 98.56 165 LEU A C 1
ATOM 1315 O O . LEU A 1 165 ? -10.971 -8.391 11.240 1.00 98.56 165 LEU A O 1
ATOM 1319 N N . ASN A 1 166 ? -13.190 -8.176 10.917 1.00 98.50 166 ASN A N 1
ATOM 1320 C CA . ASN A 1 166 ? -13.433 -7.101 11.880 1.00 98.50 166 ASN A CA 1
ATOM 1321 C C . ASN A 1 166 ? -14.782 -7.253 12.609 1.00 98.50 166 ASN A C 1
ATOM 1323 O O . ASN A 1 166 ? -15.622 -6.351 12.542 1.00 98.50 166 ASN A O 1
ATOM 1327 N N . PRO A 1 167 ? -14.994 -8.358 13.346 1.00 97.62 167 PRO A N 1
ATOM 1328 C CA . PRO A 1 167 ? -16.286 -8.651 13.967 1.00 97.62 167 PRO A CA 1
ATOM 1329 C C . PRO A 1 167 ? -16.703 -7.635 15.042 1.00 97.62 167 PRO A C 1
ATOM 1331 O O . PRO A 1 167 ? -17.888 -7.479 15.318 1.00 97.62 167 PRO A O 1
ATOM 1334 N N . GLN A 1 168 ? -15.753 -6.911 15.645 1.00 97.56 168 GLN A N 1
ATOM 1335 C CA . GLN A 1 168 ? -16.033 -5.834 16.608 1.00 97.56 168 GLN A CA 1
ATOM 1336 C C . GLN A 1 168 ? -16.193 -4.456 15.948 1.00 97.56 168 GLN A C 1
ATOM 1338 O O . GLN A 1 168 ? -16.320 -3.457 16.654 1.00 97.56 168 GLN A O 1
ATOM 1343 N N . ASN A 1 169 ? -16.151 -4.382 14.613 1.00 98.19 169 ASN A N 1
ATOM 1344 C CA . ASN A 1 169 ? -16.237 -3.143 13.842 1.00 98.19 169 ASN A CA 1
ATOM 1345 C C . ASN A 1 169 ? -15.257 -2.053 14.331 1.00 98.19 169 ASN A C 1
ATOM 1347 O O . ASN A 1 169 ? -15.587 -0.868 14.404 1.00 98.19 169 ASN A O 1
ATOM 1351 N N . LYS A 1 170 ? -14.037 -2.457 14.712 1.00 98.25 170 LYS A N 1
ATOM 1352 C CA . LYS A 1 170 ? -13.011 -1.563 15.257 1.00 98.25 170 LYS A CA 1
ATOM 1353 C C . LYS A 1 170 ? -12.539 -0.594 14.160 1.00 98.25 170 LYS A C 1
ATOM 1355 O O . LYS A 1 170 ? -12.030 -1.060 13.135 1.00 98.25 170 LYS A O 1
ATOM 1360 N N . PRO A 1 171 ? -12.647 0.735 14.350 1.00 98.25 171 PRO A N 1
ATOM 1361 C CA . PRO A 1 171 ? -12.120 1.702 13.392 1.00 98.25 171 PRO A CA 1
ATOM 1362 C C . PRO A 1 171 ? -10.620 1.500 13.149 1.00 98.25 171 PRO A C 1
ATOM 1364 O O . PRO A 1 171 ? -9.858 1.260 14.085 1.00 98.25 171 PRO A O 1
ATOM 1367 N N . GLY A 1 172 ? -10.194 1.579 11.887 1.00 96.12 172 GLY A N 1
ATOM 1368 C CA . GLY A 1 172 ? -8.792 1.402 11.490 1.00 96.12 172 GLY A CA 1
ATOM 1369 C C . GLY A 1 172 ? -8.313 -0.054 11.402 1.00 96.12 172 GLY A C 1
ATOM 1370 O O . GLY A 1 172 ? -7.198 -0.287 10.944 1.00 96.12 172 GLY A O 1
ATOM 1371 N N . ARG A 1 173 ? -9.139 -1.045 11.774 1.00 98.31 173 ARG A N 1
ATOM 1372 C CA . ARG A 1 173 ? -8.799 -2.470 11.612 1.00 98.31 173 ARG A CA 1
ATOM 1373 C C . ARG A 1 173 ? -8.755 -2.894 10.146 1.00 98.31 173 ARG A C 1
ATOM 1375 O O . ARG A 1 173 ? -7.871 -3.660 9.785 1.00 98.31 173 ARG A O 1
ATOM 1382 N N . ILE A 1 174 ? -9.687 -2.417 9.318 1.00 98.75 174 ILE A N 1
ATOM 1383 C CA . ILE A 1 174 ? -9.796 -2.810 7.907 1.00 98.75 174 ILE A CA 1
ATOM 1384 C C . ILE A 1 174 ? -9.534 -1.627 6.991 1.00 98.75 174 ILE A C 1
ATOM 1386 O O . ILE A 1 174 ? -10.150 -0.569 7.119 1.00 98.75 174 ILE A O 1
ATOM 1390 N N . THR A 1 175 ? -8.669 -1.861 6.013 1.00 98.88 175 THR A N 1
ATOM 1391 C CA . THR A 1 175 ? -8.425 -0.979 4.879 1.00 98.88 175 THR A CA 1
ATOM 1392 C C . THR A 1 175 ? -8.854 -1.666 3.586 1.00 98.88 175 THR A C 1
ATOM 1394 O O . THR A 1 175 ? -8.326 -2.716 3.224 1.00 98.88 175 THR A O 1
ATOM 1397 N N . ILE A 1 176 ? -9.793 -1.071 2.857 1.00 98.81 176 ILE A N 1
ATOM 1398 C CA . ILE A 1 176 ? -10.206 -1.542 1.534 1.00 98.81 176 ILE A CA 1
ATOM 1399 C C . ILE A 1 176 ? -9.309 -0.899 0.482 1.00 98.81 176 ILE A C 1
ATOM 1401 O O . ILE A 1 176 ? -9.320 0.318 0.313 1.00 98.81 176 ILE A O 1
ATOM 1405 N N . ILE A 1 177 ? -8.533 -1.722 -0.223 1.00 98.81 177 ILE A N 1
ATOM 1406 C CA . ILE A 1 177 ? -7.543 -1.302 -1.218 1.00 98.81 177 ILE A CA 1
ATOM 1407 C C . ILE A 1 177 ? -8.113 -1.564 -2.617 1.00 98.81 177 ILE A C 1
ATOM 1409 O O . ILE A 1 177 ? -8.044 -2.673 -3.149 1.00 98.81 177 ILE A O 1
ATOM 1413 N N . THR A 1 178 ? -8.707 -0.533 -3.206 1.00 98.56 178 THR A N 1
ATOM 1414 C CA . THR A 1 178 ? -9.444 -0.593 -4.478 1.00 98.56 178 THR A CA 1
ATOM 1415 C C . THR A 1 178 ? -8.511 -0.506 -5.687 1.00 98.56 178 THR A C 1
ATOM 1417 O O . THR A 1 178 ? -7.662 0.374 -5.738 1.00 98.56 178 THR A O 1
ATOM 1420 N N . ARG A 1 179 ? -8.659 -1.409 -6.663 1.00 97.75 179 ARG A N 1
ATOM 1421 C CA . ARG A 1 179 ? -7.839 -1.478 -7.891 1.00 97.75 179 ARG A CA 1
ATOM 1422 C C . ARG A 1 179 ? -8.688 -1.830 -9.113 1.00 97.75 179 ARG A C 1
ATOM 1424 O O . ARG A 1 179 ? -8.822 -3.000 -9.474 1.00 97.75 179 ARG A O 1
ATOM 1431 N N . MET A 1 180 ? -9.305 -0.831 -9.730 1.00 96.62 180 MET A N 1
ATOM 1432 C CA . MET A 1 180 ? -10.406 -1.035 -10.681 1.00 96.62 180 MET A CA 1
ATOM 1433 C C . MET A 1 180 ? -10.108 -0.514 -12.090 1.00 96.62 180 MET A C 1
ATOM 1435 O O . MET A 1 180 ? -10.741 -0.964 -13.045 1.00 96.62 180 MET A O 1
ATOM 1439 N N . GLY A 1 181 ? -9.157 0.409 -12.238 1.00 96.50 181 GLY A N 1
ATOM 1440 C CA . GLY A 1 181 ? -9.042 1.248 -13.429 1.00 96.50 181 GLY A CA 1
ATOM 1441 C C . GLY A 1 181 ? -9.973 2.472 -13.348 1.00 96.50 181 GLY A C 1
ATOM 1442 O O . GLY A 1 181 ? -11.021 2.413 -12.696 1.00 96.50 181 GLY A O 1
ATOM 1443 N N . PRO A 1 182 ? -9.636 3.597 -14.007 1.00 96.25 182 PRO A N 1
ATOM 1444 C CA . PRO A 1 182 ? -10.344 4.871 -13.861 1.00 96.25 182 PRO A CA 1
ATOM 1445 C C . PRO A 1 182 ? -11.823 4.844 -14.261 1.00 96.25 182 PRO A C 1
ATOM 1447 O O . PRO A 1 182 ? -12.633 5.556 -13.661 1.00 96.25 182 PRO A O 1
ATOM 1450 N N . GLU A 1 183 ? -12.191 4.062 -15.274 1.00 96.50 183 GLU A N 1
ATOM 1451 C CA . GLU A 1 183 ? -13.571 3.960 -15.752 1.00 96.50 183 GLU A CA 1
ATOM 1452 C C . GLU A 1 183 ? -14.420 3.159 -14.759 1.00 96.50 183 GLU A C 1
ATOM 1454 O O . GLU A 1 183 ? -15.446 3.638 -14.275 1.00 96.50 183 GLU A O 1
ATOM 1459 N N . ASN A 1 184 ? -13.946 1.970 -14.379 1.00 97.88 184 ASN A N 1
ATOM 1460 C CA . ASN A 1 184 ? -14.645 1.111 -13.426 1.00 97.88 184 ASN A CA 1
ATOM 1461 C C . ASN A 1 184 ? -14.694 1.716 -12.025 1.00 97.88 184 ASN A C 1
ATOM 1463 O O . ASN A 1 184 ? -15.685 1.507 -11.335 1.00 97.88 184 ASN A O 1
ATOM 1467 N N . MET A 1 185 ? -13.684 2.488 -11.608 1.00 97.56 185 MET A N 1
ATOM 1468 C CA . MET A 1 185 ? -13.687 3.175 -10.314 1.00 97.56 185 MET A CA 1
ATOM 1469 C C . MET A 1 185 ? -14.948 4.034 -10.153 1.00 97.56 185 MET A C 1
ATOM 1471 O O . MET A 1 185 ? -15.631 3.942 -9.137 1.00 97.56 185 MET A O 1
ATOM 1475 N N . ARG A 1 186 ? -15.332 4.792 -11.191 1.00 97.81 186 ARG A N 1
ATOM 1476 C CA . ARG A 1 186 ? -16.538 5.643 -11.171 1.00 97.81 186 ARG A CA 1
ATOM 1477 C C . ARG A 1 186 ? -17.841 4.852 -11.113 1.00 97.81 186 ARG A C 1
ATOM 1479 O O . ARG A 1 186 ? -18.829 5.339 -10.579 1.00 97.81 186 ARG A O 1
ATOM 1486 N N . VAL A 1 187 ? -17.848 3.641 -11.661 1.00 97.81 187 VAL A N 1
ATOM 1487 C CA . VAL A 1 187 ? -19.056 2.813 -11.769 1.00 97.81 187 VAL A CA 1
ATOM 1488 C C . VAL A 1 187 ? -19.220 1.895 -10.559 1.00 97.81 187 VAL A C 1
ATOM 1490 O O . VAL A 1 187 ? -20.318 1.744 -10.032 1.00 97.81 187 VAL A O 1
ATOM 1493 N N . LYS A 1 188 ? -18.145 1.248 -10.111 1.00 98.38 188 LYS A N 1
ATOM 1494 C CA . LYS A 1 188 ? -18.185 0.136 -9.153 1.00 98.38 188 LYS A CA 1
ATOM 1495 C C . LYS A 1 188 ? -18.003 0.591 -7.711 1.00 98.38 188 LYS A C 1
ATOM 1497 O O . LYS A 1 188 ? -18.754 0.135 -6.850 1.00 98.38 188 LYS A O 1
ATOM 1502 N N . LEU A 1 189 ? -17.083 1.520 -7.445 1.00 98.56 189 LEU A N 1
ATOM 1503 C CA . LEU A 1 189 ? -16.796 1.979 -6.084 1.00 98.56 189 LEU A CA 1
ATOM 1504 C C . LEU A 1 189 ? -18.030 2.533 -5.337 1.00 98.56 189 LEU A C 1
ATOM 1506 O O . LEU A 1 189 ? -18.192 2.164 -4.171 1.00 98.56 189 LEU A O 1
ATOM 1510 N N . PRO A 1 190 ? -18.947 3.313 -5.957 1.00 98.69 190 PRO A N 1
ATOM 1511 C CA . PRO A 1 190 ? -20.153 3.781 -5.267 1.00 98.69 190 PRO A CA 1
ATOM 1512 C C . PRO A 1 190 ? -20.977 2.646 -4.645 1.00 98.69 190 PRO A C 1
ATOM 1514 O O . PRO A 1 190 ? -21.455 2.754 -3.518 1.00 98.69 190 PRO A O 1
ATOM 1517 N N . HIS A 1 191 ? -21.102 1.519 -5.351 1.00 98.56 191 HIS A N 1
ATOM 1518 C CA . HIS A 1 191 ? -21.871 0.365 -4.888 1.00 98.56 191 HIS A CA 1
ATOM 1519 C C . HIS A 1 191 ? -21.230 -0.290 -3.660 1.00 98.56 191 HIS A C 1
ATOM 1521 O O . HIS A 1 191 ? -21.939 -0.661 -2.725 1.00 98.56 191 HIS A O 1
ATOM 1527 N N . LEU A 1 192 ? -19.896 -0.384 -3.630 1.00 98.75 192 LEU A N 1
ATOM 1528 C CA . LEU A 1 192 ? -19.164 -0.914 -2.479 1.00 98.75 192 LEU A CA 1
ATOM 1529 C C . LEU A 1 192 ? -19.274 0.015 -1.268 1.00 98.75 192 LEU A C 1
ATOM 1531 O O . LEU A 1 192 ? -19.578 -0.451 -0.173 1.00 98.75 192 LEU A O 1
ATOM 1535 N N . ILE A 1 193 ? -19.090 1.327 -1.464 1.00 98.75 193 ILE A N 1
ATOM 1536 C CA . ILE A 1 193 ? -19.208 2.323 -0.388 1.00 98.75 193 ILE A CA 1
ATOM 1537 C C . ILE A 1 193 ? -20.596 2.255 0.252 1.00 98.75 193 ILE A C 1
ATOM 1539 O O . ILE A 1 193 ? -20.710 2.210 1.477 1.00 98.75 193 ILE A O 1
ATOM 1543 N N . ARG A 1 194 ? -21.656 2.217 -0.564 1.00 98.75 194 ARG A N 1
ATOM 1544 C CA . ARG A 1 194 ? -23.041 2.145 -0.077 1.00 98.75 194 ARG A CA 1
ATOM 1545 C C . ARG A 1 194 ? -23.334 0.839 0.653 1.00 98.75 194 ARG A C 1
ATOM 1547 O O . ARG A 1 194 ? -24.028 0.883 1.662 1.00 98.75 194 ARG A O 1
ATOM 1554 N N . ALA A 1 195 ? -22.804 -0.293 0.189 1.00 98.81 195 ALA A N 1
ATOM 1555 C CA . ALA A 1 195 ? -22.991 -1.579 0.861 1.00 98.81 195 ALA A CA 1
ATOM 1556 C C . ALA A 1 195 ? -22.307 -1.620 2.235 1.00 98.81 195 ALA A C 1
ATOM 1558 O O . ALA A 1 195 ? -22.959 -1.940 3.224 1.00 98.81 195 ALA A O 1
ATOM 1559 N N . VAL A 1 196 ? -21.036 -1.211 2.313 1.00 98.69 196 VAL A N 1
ATOM 1560 C CA . VAL A 1 196 ? -20.279 -1.131 3.577 1.00 98.69 196 VAL A CA 1
ATOM 1561 C C . VAL A 1 196 ? -20.947 -0.154 4.550 1.00 98.69 196 VAL A C 1
ATOM 1563 O O . VAL A 1 196 ? -21.149 -0.474 5.720 1.00 98.69 196 VAL A O 1
ATOM 1566 N N . ARG A 1 197 ? -21.381 1.015 4.056 1.00 98.50 197 ARG A N 1
ATOM 1567 C CA . ARG A 1 197 ? -22.144 1.991 4.848 1.00 98.50 197 ARG A CA 1
ATOM 1568 C C . ARG A 1 197 ? -23.476 1.421 5.334 1.00 98.50 197 ARG A C 1
ATOM 1570 O O . ARG A 1 197 ? -23.822 1.616 6.492 1.00 98.50 197 ARG A O 1
ATOM 1577 N N . GLY A 1 198 ? -24.217 0.735 4.464 1.00 98.50 198 GLY A N 1
ATOM 1578 C CA . GLY A 1 198 ? -25.498 0.108 4.796 1.00 98.50 198 GLY A CA 1
ATOM 1579 C C . GLY A 1 198 ? -25.368 -0.999 5.843 1.00 98.50 198 GLY A C 1
ATOM 1580 O O . GLY A 1 198 ? -26.274 -1.176 6.648 1.00 98.50 198 GLY A O 1
ATOM 1581 N N . ALA A 1 199 ? -24.223 -1.685 5.878 1.00 98.50 199 ALA A N 1
ATOM 1582 C CA . ALA A 1 199 ? -23.872 -2.650 6.917 1.00 98.50 199 ALA A CA 1
ATOM 1583 C C . ALA A 1 199 ? -23.362 -1.999 8.221 1.00 98.50 199 ALA A C 1
ATOM 1585 O O . ALA A 1 199 ? -23.084 -2.703 9.187 1.00 98.50 199 ALA A O 1
ATOM 1586 N N . GLY A 1 200 ? -23.212 -0.669 8.270 1.00 98.31 200 GLY A N 1
ATOM 1587 C CA . GLY A 1 200 ? -22.682 0.047 9.436 1.00 98.31 200 GLY A CA 1
ATOM 1588 C C . GLY A 1 200 ? -21.190 -0.193 9.697 1.00 98.31 200 GLY A C 1
ATOM 1589 O O . GLY A 1 200 ? -20.701 0.103 10.787 1.00 98.31 200 GLY A O 1
ATOM 1590 N N . GLN A 1 201 ? -20.457 -0.728 8.719 1.00 98.50 201 GLN A N 1
ATOM 1591 C CA . GLN A 1 201 ? -19.055 -1.109 8.862 1.00 98.50 201 GLN A CA 1
ATOM 1592 C C . GLN A 1 201 ? -18.118 0.095 8.687 1.00 98.50 201 GLN A C 1
ATOM 1594 O O . GLN A 1 201 ? -18.290 0.923 7.789 1.00 98.50 201 GLN A O 1
ATOM 1599 N N . ILE A 1 202 ? -17.090 0.178 9.532 1.00 97.94 202 ILE A N 1
ATOM 1600 C CA . ILE A 1 202 ? -16.096 1.252 9.535 1.00 97.94 202 ILE A CA 1
ATOM 1601 C C . ILE A 1 202 ? -14.800 0.729 8.920 1.00 97.94 202 ILE A C 1
ATOM 1603 O O . ILE A 1 202 ? -14.134 -0.147 9.471 1.00 97.94 202 ILE A O 1
ATOM 1607 N N . VAL A 1 203 ? -14.425 1.307 7.779 1.00 98.62 203 VAL A N 1
ATOM 1608 C CA . VAL A 1 203 ? -13.218 0.939 7.030 1.00 98.62 203 VAL A CA 1
ATOM 1609 C C . VAL A 1 203 ? -12.468 2.176 6.548 1.00 98.62 203 VAL A C 1
ATOM 1611 O O . VAL A 1 203 ? -13.060 3.235 6.325 1.00 98.62 203 VAL A O 1
ATOM 1614 N N . THR A 1 204 ? -11.167 2.022 6.324 1.00 98.62 204 THR A N 1
ATOM 1615 C CA . THR A 1 204 ? -10.347 3.002 5.606 1.00 98.62 204 THR A CA 1
ATOM 1616 C C . THR A 1 204 ? -10.375 2.680 4.116 1.00 98.62 204 THR A C 1
ATOM 1618 O O . THR A 1 204 ? -10.074 1.559 3.719 1.00 98.62 204 THR A O 1
ATOM 1621 N N . TRP A 1 205 ? -10.708 3.650 3.267 1.00 98.69 205 TRP A N 1
ATOM 1622 C CA . TRP A 1 205 ? -10.667 3.465 1.815 1.00 98.69 205 TRP A CA 1
ATOM 1623 C C . TRP A 1 205 ? -9.329 3.925 1.254 1.00 98.69 205 TRP A C 1
ATOM 1625 O O . TRP A 1 205 ? -8.905 5.052 1.500 1.00 98.69 205 TRP A O 1
ATOM 1635 N N . VAL A 1 206 ? -8.681 3.070 0.473 1.00 98.56 206 VAL A N 1
ATOM 1636 C CA . VAL A 1 206 ? -7.416 3.349 -0.204 1.00 98.56 206 VAL A CA 1
ATOM 1637 C C . VAL A 1 206 ? -7.546 2.972 -1.677 1.00 98.56 206 VAL A C 1
ATOM 1639 O O . VAL A 1 206 ? -8.191 1.979 -2.021 1.00 98.56 206 VAL A O 1
ATOM 1642 N N . THR A 1 207 ? -6.926 3.750 -2.561 1.00 98.44 207 THR A N 1
ATOM 1643 C CA . THR A 1 207 ? -6.804 3.399 -3.983 1.00 98.44 207 THR A CA 1
ATOM 1644 C C . THR A 1 207 ? -5.422 2.835 -4.287 1.00 98.44 207 THR A C 1
ATOM 1646 O O . THR A 1 207 ? -4.400 3.410 -3.924 1.00 98.44 207 THR A O 1
ATOM 1649 N N . ASP A 1 208 ? -5.401 1.715 -4.993 1.00 98.50 208 ASP A N 1
ATOM 1650 C CA . ASP A 1 208 ? -4.258 1.125 -5.679 1.00 98.50 208 ASP A CA 1
ATOM 1651 C C . ASP A 1 208 ? -4.448 1.347 -7.186 1.00 98.50 208 ASP A C 1
ATOM 1653 O O . ASP A 1 208 ? -5.026 0.507 -7.882 1.00 98.50 208 ASP A O 1
ATOM 1657 N N . PRO A 1 209 ? -3.986 2.496 -7.708 1.00 97.69 209 PRO A N 1
ATOM 1658 C CA . PRO A 1 209 ? -4.139 2.852 -9.114 1.00 97.69 209 PRO A CA 1
ATOM 1659 C C . PRO A 1 209 ? -3.167 2.087 -10.028 1.00 97.69 209 PRO A C 1
ATOM 1661 O O . PRO A 1 209 ? -3.064 2.386 -11.215 1.00 97.69 209 PRO A O 1
ATOM 1664 N N . MET A 1 210 ? -2.413 1.119 -9.499 1.00 97.06 210 MET A N 1
ATOM 1665 C CA . MET A 1 210 ? -1.336 0.446 -10.216 1.00 97.06 210 MET A CA 1
ATOM 1666 C C . MET A 1 210 ? -1.844 -0.852 -10.850 1.00 97.06 210 MET A C 1
ATOM 1668 O O . MET A 1 210 ? -1.826 -1.036 -12.072 1.00 97.06 210 MET A O 1
ATOM 1672 N N . HIS A 1 211 ? -2.371 -1.754 -10.021 1.00 96.31 211 HIS A N 1
ATOM 1673 C CA . HIS A 1 211 ? -2.715 -3.116 -10.436 1.00 96.31 211 HIS A CA 1
ATOM 1674 C C . HIS A 1 211 ? -3.951 -3.195 -11.349 1.00 96.31 211 HIS A C 1
ATOM 1676 O O . HIS A 1 211 ? -4.170 -4.221 -11.997 1.00 96.31 211 HIS A O 1
ATOM 1682 N N . GLY A 1 212 ? -4.793 -2.159 -11.384 1.00 94.44 212 GLY A N 1
ATOM 1683 C CA . GLY A 1 212 ? -5.923 -2.043 -12.317 1.00 94.44 212 GLY A CA 1
ATOM 1684 C C . GLY A 1 212 ? -5.524 -1.580 -13.726 1.00 94.44 212 GLY A C 1
ATOM 1685 O O . GLY A 1 212 ? -6.260 -1.824 -14.676 1.00 94.44 212 GLY A O 1
ATOM 1686 N N . ASN A 1 213 ? -4.343 -0.967 -13.885 1.00 96.31 213 ASN A N 1
ATOM 1687 C CA . ASN A 1 213 ? -3.936 -0.248 -15.104 1.00 96.31 213 ASN A CA 1
ATOM 1688 C C . ASN A 1 213 ? -2.756 -0.886 -15.851 1.00 96.31 213 ASN A C 1
ATOM 1690 O O . ASN A 1 213 ? -2.076 -0.223 -16.635 1.00 96.31 213 ASN A O 1
ATOM 1694 N N . THR A 1 214 ? -2.481 -2.166 -15.605 1.00 95.00 214 THR A N 1
ATOM 1695 C CA . THR A 1 214 ? -1.376 -2.863 -16.276 1.00 95.00 214 THR A CA 1
ATOM 1696 C C . THR A 1 214 ? -1.771 -3.246 -17.698 1.00 95.00 214 THR A C 1
ATOM 1698 O O . THR A 1 214 ? -2.791 -3.896 -17.913 1.00 95.00 214 THR A O 1
ATOM 1701 N N . MET A 1 215 ? -0.933 -2.877 -18.663 1.00 93.62 215 MET A N 1
ATOM 1702 C CA . MET A 1 215 ? -1.087 -3.195 -20.081 1.00 93.62 215 MET A CA 1
ATOM 1703 C C . MET A 1 215 ? 0.196 -3.816 -20.642 1.00 93.62 215 MET A C 1
ATOM 1705 O O . MET A 1 215 ? 1.249 -3.782 -20.004 1.00 93.62 215 MET A O 1
ATOM 1709 N N . LYS A 1 216 ? 0.117 -4.397 -21.841 1.00 92.94 216 LYS A N 1
ATOM 1710 C CA . LYS A 1 216 ? 1.279 -4.929 -22.561 1.00 92.94 216 LYS A CA 1
ATOM 1711 C C . LYS A 1 216 ? 1.681 -3.947 -23.661 1.00 92.94 216 LYS A C 1
ATOM 1713 O O . LYS A 1 216 ? 0.843 -3.564 -24.472 1.00 92.94 216 LYS A O 1
ATOM 1718 N N . ALA A 1 217 ? 2.941 -3.533 -23.661 1.00 90.56 217 ALA A N 1
ATOM 1719 C CA . ALA A 1 217 ? 3.531 -2.687 -24.688 1.00 90.56 217 ALA A CA 1
ATOM 1720 C C . ALA A 1 217 ? 3.741 -3.467 -26.004 1.00 90.56 217 ALA A C 1
ATOM 1722 O O . ALA A 1 217 ? 3.832 -4.701 -25.966 1.00 90.56 217 ALA A O 1
ATOM 1723 N N . PRO A 1 218 ? 3.894 -2.781 -27.155 1.00 89.88 218 PRO A N 1
ATOM 1724 C CA . PRO A 1 218 ? 4.198 -3.427 -28.437 1.00 89.88 218 PRO A CA 1
ATOM 1725 C C . PRO A 1 218 ? 5.458 -4.307 -28.402 1.00 89.88 218 PRO A C 1
ATOM 1727 O O . PRO A 1 218 ? 5.478 -5.383 -28.992 1.00 89.88 218 PRO A O 1
ATOM 1730 N N . CYS A 1 219 ? 6.474 -3.907 -27.630 1.00 85.44 219 CYS A N 1
ATOM 1731 C CA . CYS A 1 219 ? 7.709 -4.669 -27.404 1.00 85.44 219 CYS A CA 1
ATOM 1732 C C . CYS A 1 219 ? 7.528 -5.917 -26.514 1.00 85.44 219 CYS A C 1
ATOM 1734 O O . CYS A 1 219 ? 8.473 -6.660 -26.265 1.00 85.44 219 CYS A O 1
ATOM 1736 N N . GLY A 1 220 ? 6.316 -6.158 -26.008 1.00 88.12 220 GLY A N 1
ATOM 1737 C CA . GLY A 1 220 ? 5.959 -7.324 -25.208 1.00 88.12 220 GLY A CA 1
ATOM 1738 C C . GLY A 1 220 ? 6.152 -7.166 -23.699 1.00 88.12 220 GLY A C 1
ATOM 1739 O O . GLY A 1 220 ? 5.645 -8.004 -22.948 1.00 88.12 220 GLY A O 1
ATOM 1740 N N . LEU A 1 221 ? 6.812 -6.095 -23.251 1.00 89.81 221 LEU A N 1
ATOM 1741 C CA . LEU A 1 221 ? 6.946 -5.756 -21.834 1.00 89.81 221 LEU A CA 1
ATOM 1742 C C . LEU A 1 221 ? 5.600 -5.334 -21.238 1.00 89.81 221 LEU A C 1
ATOM 1744 O O . LEU A 1 221 ? 4.752 -4.750 -21.915 1.00 89.81 221 LEU A O 1
ATOM 1748 N N . LYS A 1 222 ? 5.395 -5.615 -19.950 1.00 94.12 222 LYS A N 1
ATOM 1749 C CA . LYS A 1 222 ? 4.298 -4.989 -19.208 1.00 94.12 222 LYS A CA 1
ATOM 1750 C C . LYS A 1 222 ? 4.656 -3.526 -18.959 1.00 94.12 222 LYS A C 1
ATOM 1752 O O . LYS A 1 222 ? 5.810 -3.204 -18.719 1.00 94.12 222 LYS A O 1
ATOM 1757 N N . THR A 1 223 ? 3.669 -2.647 -18.989 1.00 95.50 223 THR A N 1
ATOM 1758 C CA . THR A 1 223 ? 3.820 -1.252 -18.569 1.00 95.50 223 THR A CA 1
ATOM 1759 C C . THR A 1 223 ? 2.502 -0.740 -17.986 1.00 95.50 223 THR A C 1
ATOM 1761 O O . THR A 1 223 ? 1.479 -1.432 -18.013 1.00 95.50 223 THR A O 1
ATOM 1764 N N . ARG A 1 224 ? 2.528 0.465 -17.426 1.00 96.38 224 ARG A N 1
ATOM 1765 C CA . ARG A 1 224 ? 1.361 1.195 -16.932 1.00 96.38 224 ARG A CA 1
ATOM 1766 C C . ARG A 1 224 ? 1.456 2.628 -17.438 1.00 96.38 224 ARG A C 1
ATOM 1768 O O . ARG A 1 224 ? 2.543 3.198 -17.471 1.00 96.38 224 ARG A O 1
ATOM 1775 N N . SER A 1 225 ? 0.321 3.194 -17.835 1.00 95.69 225 SER A N 1
ATOM 1776 C CA . SER A 1 225 ? 0.236 4.603 -18.220 1.00 95.69 225 SER A CA 1
ATOM 1777 C C . SER A 1 225 ? 0.088 5.470 -16.976 1.00 95.69 225 SER A C 1
ATOM 1779 O O . SER A 1 225 ? -0.868 5.295 -16.217 1.00 95.69 225 SER A O 1
ATOM 1781 N N . PHE A 1 226 ? 1.009 6.418 -16.791 1.00 95.19 226 PHE A N 1
ATOM 1782 C CA . PHE A 1 226 ? 0.940 7.406 -15.718 1.00 95.19 226 PHE A CA 1
ATOM 1783 C C . PHE A 1 226 ? -0.388 8.178 -15.732 1.00 95.19 226 PHE A C 1
ATOM 1785 O O . PHE A 1 226 ? -1.016 8.338 -14.688 1.00 95.19 226 PHE A O 1
ATOM 1792 N N . ASP A 1 227 ? -0.886 8.552 -16.913 1.00 94.06 227 ASP A N 1
ATOM 1793 C CA . ASP A 1 227 ? -2.164 9.261 -17.049 1.00 94.06 227 ASP A CA 1
ATOM 1794 C C . ASP A 1 227 ? -3.348 8.425 -16.564 1.00 94.06 227 ASP A C 1
ATOM 1796 O O . ASP A 1 227 ? -4.265 8.952 -15.932 1.00 94.06 227 ASP A O 1
ATOM 1800 N N . ARG A 1 228 ? -3.330 7.108 -16.808 1.00 97.00 228 ARG A N 1
ATOM 1801 C CA . ARG A 1 228 ? -4.371 6.199 -16.303 1.00 97.00 228 ARG A CA 1
ATOM 1802 C C . ARG A 1 228 ? -4.287 6.015 -14.790 1.00 97.00 228 ARG A C 1
ATOM 1804 O O . ARG A 1 228 ? -5.325 6.052 -14.133 1.00 97.00 228 ARG A O 1
ATOM 1811 N N . ILE A 1 229 ? -3.073 5.885 -14.245 1.00 97.44 229 ILE A N 1
ATOM 1812 C CA . ILE A 1 229 ? -2.826 5.854 -12.793 1.00 97.44 229 ILE A CA 1
ATOM 1813 C C . ILE A 1 229 ? -3.412 7.120 -12.153 1.00 97.44 229 ILE A C 1
ATOM 1815 O O . ILE A 1 229 ? -4.215 7.053 -11.220 1.00 97.44 229 ILE A O 1
ATOM 1819 N N . LEU A 1 230 ? -3.076 8.285 -12.707 1.00 95.00 230 LEU A N 1
ATOM 1820 C CA . LEU A 1 230 ? -3.564 9.574 -12.242 1.00 95.00 230 LEU A CA 1
ATOM 1821 C C . LEU A 1 230 ? -5.087 9.710 -12.384 1.00 95.00 230 LEU A C 1
ATOM 1823 O O . LEU A 1 230 ? -5.756 10.229 -11.488 1.00 95.00 230 LEU A O 1
ATOM 1827 N N . ALA A 1 231 ? -5.656 9.239 -13.494 1.00 96.94 231 ALA A N 1
ATOM 1828 C CA . ALA A 1 231 ? -7.094 9.258 -13.727 1.00 96.94 231 ALA A CA 1
ATOM 1829 C C . ALA A 1 231 ? -7.860 8.397 -12.712 1.00 96.94 231 ALA A C 1
ATOM 1831 O O . ALA A 1 231 ? -8.967 8.782 -12.326 1.00 96.94 231 ALA A O 1
ATOM 1832 N N . GLU A 1 232 ? -7.298 7.269 -12.264 1.00 98.25 232 GLU A N 1
ATOM 1833 C CA . GLU A 1 232 ? -7.914 6.416 -11.241 1.00 98.25 232 GLU A CA 1
ATOM 1834 C C . GLU A 1 232 ? -7.865 7.076 -9.866 1.00 98.25 232 GLU A C 1
ATOM 1836 O O . GLU A 1 232 ? -8.888 7.128 -9.187 1.00 98.25 232 GLU A O 1
ATOM 1841 N N . VAL A 1 233 ? -6.736 7.692 -9.503 1.00 97.19 233 VAL A N 1
ATOM 1842 C CA . VAL A 1 233 ? -6.651 8.505 -8.282 1.00 97.19 233 VAL A CA 1
ATOM 1843 C C . VAL A 1 233 ? -7.688 9.629 -8.316 1.00 97.19 233 VAL A C 1
ATOM 1845 O O . VAL A 1 233 ? -8.431 9.815 -7.356 1.00 97.19 233 VAL A O 1
ATOM 1848 N N . ARG A 1 234 ? -7.822 10.351 -9.437 1.00 95.62 234 ARG A N 1
ATOM 1849 C CA . ARG A 1 234 ? -8.857 11.389 -9.587 1.00 95.62 234 ARG A CA 1
ATOM 1850 C C . ARG A 1 234 ? -10.266 10.815 -9.428 1.00 95.62 234 ARG A C 1
ATOM 1852 O O . ARG A 1 234 ? -11.045 11.380 -8.669 1.00 95.62 234 ARG A O 1
ATOM 1859 N N . ALA A 1 235 ? -10.558 9.692 -10.083 1.00 97.81 235 ALA A N 1
ATOM 1860 C CA . ALA A 1 235 ? -11.844 9.005 -9.987 1.00 97.81 235 ALA A CA 1
ATOM 1861 C C . ALA A 1 235 ? -12.186 8.604 -8.548 1.00 97.81 235 ALA A C 1
ATOM 1863 O O . ALA A 1 235 ? -13.314 8.797 -8.108 1.00 97.81 235 ALA A O 1
ATOM 1864 N N . PHE A 1 236 ? -11.208 8.081 -7.810 1.00 98.00 236 PHE A N 1
ATOM 1865 C CA . PHE A 1 236 ? -11.360 7.689 -6.415 1.00 98.00 236 PHE A CA 1
ATOM 1866 C C . PHE A 1 236 ? -11.781 8.877 -5.539 1.00 98.00 236 PHE A C 1
ATOM 1868 O O . PHE A 1 236 ? -12.760 8.789 -4.798 1.00 98.00 236 PHE A O 1
ATOM 1875 N N . PHE A 1 237 ? -11.101 10.021 -5.672 1.00 96.31 237 PHE A N 1
ATOM 1876 C CA . PHE A 1 237 ? -11.498 11.241 -4.967 1.00 96.31 237 PHE A CA 1
ATOM 1877 C C . PHE A 1 237 ? -12.872 11.766 -5.419 1.00 96.31 237 PHE A C 1
ATOM 1879 O O . PHE A 1 237 ? -13.666 12.131 -4.553 1.00 96.31 237 PHE A O 1
ATOM 1886 N N . ASP A 1 238 ? -13.159 11.785 -6.732 1.00 96.12 238 ASP A N 1
ATOM 1887 C CA . ASP A 1 238 ? -14.456 12.219 -7.286 1.00 96.12 238 AS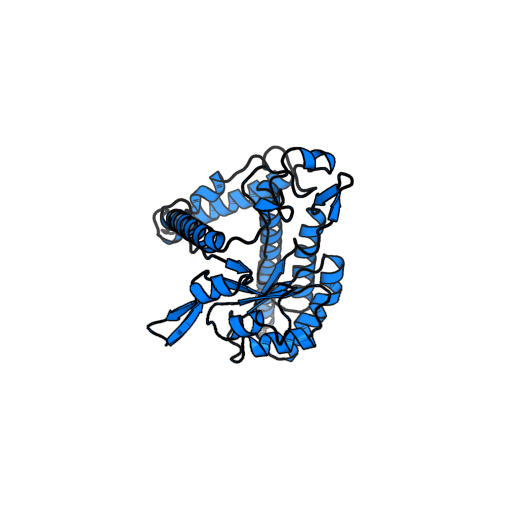P A CA 1
ATOM 1888 C C . ASP A 1 238 ? -15.608 11.413 -6.659 1.00 96.12 238 ASP A C 1
ATOM 1890 O O . ASP A 1 238 ? -16.593 11.978 -6.186 1.00 96.12 238 ASP A O 1
ATOM 1894 N N . VAL A 1 239 ? -15.470 10.084 -6.622 1.00 98.12 239 VAL A N 1
ATOM 1895 C CA . VAL A 1 239 ? -16.486 9.176 -6.080 1.00 98.12 239 VAL A CA 1
ATOM 1896 C C . VAL A 1 239 ? -16.665 9.379 -4.581 1.00 98.12 239 VAL A C 1
ATOM 1898 O O . VAL A 1 239 ? -17.796 9.446 -4.108 1.00 98.12 239 VAL A O 1
ATOM 1901 N N . HIS A 1 240 ? -15.581 9.503 -3.813 1.00 97.50 240 HIS A N 1
ATOM 1902 C CA . HIS A 1 240 ? -15.697 9.732 -2.374 1.00 97.50 240 HIS A CA 1
ATOM 1903 C C . HIS A 1 240 ? -16.403 11.051 -2.046 1.00 97.50 240 HIS A C 1
ATOM 1905 O O . HIS A 1 240 ? -17.196 11.094 -1.106 1.00 97.50 240 HIS A O 1
ATOM 1911 N N . GLU A 1 241 ? -16.145 12.102 -2.822 1.00 94.69 241 GLU A N 1
ATOM 1912 C CA . GLU A 1 241 ? -16.823 13.392 -2.700 1.00 94.69 241 GLU A CA 1
ATOM 1913 C C . GLU A 1 241 ? -18.320 13.275 -3.017 1.00 94.69 241 GLU A C 1
ATOM 1915 O O . GLU A 1 241 ? -19.143 13.692 -2.205 1.00 94.69 241 GLU A O 1
ATOM 1920 N N . GLN A 1 242 ? -18.676 12.620 -4.127 1.00 96.62 242 GLN A N 1
ATOM 1921 C CA . GLN A 1 242 ? -20.070 12.369 -4.519 1.00 96.62 242 GLN A CA 1
ATOM 1922 C C . GLN A 1 242 ? -20.830 11.515 -3.498 1.00 96.62 242 GLN A C 1
ATOM 1924 O O . GLN A 1 242 ? -21.986 11.789 -3.187 1.00 96.62 242 GLN A O 1
ATOM 1929 N N . GLU A 1 243 ? -20.181 10.490 -2.948 1.00 97.75 243 GLU A N 1
ATOM 1930 C CA . GLU A 1 243 ? -20.778 9.595 -1.958 1.00 97.75 243 GLU A CA 1
ATOM 1931 C C . GLU A 1 243 ? -20.737 10.161 -0.532 1.00 97.75 243 GLU A C 1
ATOM 1933 O O . GLU A 1 243 ? -21.221 9.494 0.382 1.00 97.75 243 GLU A O 1
ATOM 1938 N N . GLY A 1 244 ? -20.124 11.327 -0.294 1.00 95.12 244 GLY A N 1
ATOM 1939 C CA . GLY A 1 244 ? -19.966 11.895 1.050 1.00 95.12 244 GLY A CA 1
ATOM 1940 C C . GLY A 1 244 ? -19.127 11.019 1.993 1.00 95.12 244 GLY A C 1
ATOM 1941 O O . GLY A 1 244 ? -19.414 10.915 3.182 1.00 95.12 244 GLY A O 1
ATOM 1942 N N . SER A 1 245 ? -18.116 10.330 1.465 1.00 96.25 245 SER A N 1
ATOM 1943 C CA . SER A 1 245 ? -17.221 9.433 2.212 1.00 96.25 245 SER A CA 1
ATOM 1944 C C . SER A 1 245 ? -15.776 9.951 2.231 1.00 96.25 245 SER A C 1
ATOM 1946 O O . SER A 1 245 ? -15.465 11.020 1.697 1.00 96.25 245 SER A O 1
ATOM 1948 N N . HIS A 1 246 ? -14.877 9.246 2.925 1.00 95.69 246 HIS A N 1
ATOM 1949 C CA . HIS A 1 246 ? -13.498 9.693 3.111 1.00 95.69 246 HIS A CA 1
ATOM 1950 C C . HIS A 1 246 ? -12.503 8.887 2.241 1.00 95.69 246 HIS A C 1
ATOM 1952 O O . HIS A 1 246 ? -12.349 7.691 2.484 1.00 95.69 246 HIS A O 1
ATOM 1958 N N . PRO A 1 247 ? -11.799 9.527 1.283 1.00 96.38 247 PRO A N 1
ATOM 1959 C CA . PRO A 1 247 ? -10.651 8.959 0.585 1.00 96.38 247 PRO A CA 1
ATOM 1960 C C . PRO A 1 247 ? -9.451 8.928 1.543 1.00 96.38 247 PRO A C 1
ATOM 1962 O O . PRO A 1 247 ? -8.831 9.959 1.796 1.00 96.38 247 PRO A O 1
ATOM 1965 N N . GLY A 1 248 ? -9.167 7.761 2.117 1.00 96.25 248 GLY A N 1
ATOM 1966 C CA . GLY A 1 248 ? -8.224 7.586 3.228 1.00 96.25 248 GLY A CA 1
ATOM 1967 C C . GLY A 1 248 ? -6.753 7.430 2.842 1.00 96.25 248 GLY A C 1
ATOM 1968 O O . GLY A 1 248 ? -5.896 7.601 3.702 1.00 96.25 248 GLY A O 1
ATOM 1969 N N . GLY A 1 249 ? -6.427 7.135 1.580 1.00 96.38 249 GLY A N 1
ATOM 1970 C CA . GLY A 1 249 ? -5.029 7.071 1.146 1.00 96.38 249 GLY A CA 1
ATOM 1971 C C . GLY A 1 249 ? -4.804 6.465 -0.237 1.00 96.38 249 GLY A C 1
ATOM 1972 O O . GLY A 1 249 ? -5.746 6.182 -0.980 1.00 96.38 249 GLY A O 1
ATOM 1973 N N . VAL A 1 250 ? -3.527 6.249 -0.563 1.00 97.31 250 VAL A N 1
ATOM 1974 C CA . VAL A 1 250 ? -3.060 5.613 -1.806 1.00 97.31 250 VAL A CA 1
ATOM 1975 C C . VAL A 1 250 ? -2.088 4.470 -1.502 1.00 97.31 250 VAL A C 1
ATOM 1977 O O . VAL A 1 250 ? -1.364 4.516 -0.512 1.00 97.31 250 VAL A O 1
ATOM 1980 N N . HIS A 1 251 ? -2.062 3.451 -2.358 1.00 98.31 251 HIS A N 1
ATOM 1981 C CA . HIS A 1 251 ? -1.157 2.305 -2.284 1.00 98.31 251 HIS A CA 1
ATOM 1982 C C . HIS A 1 251 ? -0.442 2.171 -3.632 1.00 98.31 251 HIS A C 1
ATOM 1984 O O . HIS A 1 251 ? -1.064 1.832 -4.636 1.00 98.31 251 HIS A O 1
ATOM 1990 N N . LEU A 1 252 ? 0.857 2.471 -3.666 1.00 97.12 252 LEU A N 1
ATOM 1991 C CA . LEU A 1 252 ? 1.631 2.621 -4.902 1.00 97.12 252 LEU A CA 1
ATOM 1992 C C . LEU A 1 252 ? 2.800 1.637 -4.953 1.00 97.12 252 LEU A C 1
ATOM 1994 O O . LEU A 1 252 ? 3.401 1.323 -3.930 1.00 97.12 252 LEU A O 1
ATOM 1998 N N . GLU A 1 253 ? 3.167 1.221 -6.164 1.00 96.69 253 GLU A N 1
ATOM 1999 C CA . GLU A 1 253 ? 4.422 0.518 -6.431 1.00 96.69 253 GLU A CA 1
ATOM 2000 C C . GLU A 1 253 ? 5.411 1.511 -7.036 1.00 96.69 253 GLU A C 1
ATOM 2002 O O . GLU A 1 253 ? 5.193 2.023 -8.136 1.00 96.69 253 GLU A O 1
ATOM 2007 N N . MET A 1 254 ? 6.489 1.806 -6.315 1.00 95.06 254 MET A N 1
ATOM 2008 C CA . MET A 1 254 ? 7.437 2.852 -6.688 1.00 95.06 254 MET A CA 1
ATOM 2009 C C . MET A 1 254 ? 8.884 2.456 -6.401 1.00 95.06 254 MET A C 1
ATOM 2011 O O . MET A 1 254 ? 9.166 1.485 -5.696 1.00 95.06 254 MET A O 1
ATOM 2015 N N . THR A 1 255 ? 9.819 3.196 -6.987 1.00 90.56 255 THR A N 1
ATOM 2016 C CA . THR A 1 255 ? 11.245 3.082 -6.694 1.00 90.56 255 THR A CA 1
ATOM 2017 C C . THR A 1 255 ? 11.933 4.438 -6.799 1.00 90.56 255 THR A C 1
ATOM 2019 O O . THR A 1 255 ? 11.616 5.243 -7.672 1.00 90.56 255 THR A O 1
ATOM 2022 N N . GLY A 1 256 ? 12.918 4.677 -5.928 1.00 85.31 256 GLY A N 1
ATOM 2023 C CA . GLY A 1 256 ? 13.806 5.840 -6.023 1.00 85.31 256 GLY A CA 1
ATOM 2024 C C . GLY A 1 256 ? 14.814 5.757 -7.177 1.00 85.31 256 GLY A C 1
ATOM 2025 O O . GLY A 1 256 ? 15.549 6.707 -7.417 1.00 85.31 256 GLY A O 1
ATOM 2026 N N . GLN A 1 257 ? 14.879 4.628 -7.890 1.00 82.56 257 GLN A N 1
ATOM 2027 C CA . GLN A 1 257 ? 15.763 4.449 -9.039 1.00 82.56 257 GLN A CA 1
ATOM 2028 C C . GLN A 1 257 ? 15.219 5.165 -10.286 1.00 82.56 257 GLN A C 1
ATOM 2030 O O . GLN A 1 257 ? 14.010 5.237 -10.513 1.00 82.56 257 GLN A O 1
ATOM 2035 N N . ASN A 1 258 ? 16.125 5.648 -11.140 1.00 82.56 258 ASN A N 1
ATOM 2036 C CA . ASN A 1 258 ? 15.778 6.253 -12.425 1.00 82.56 258 ASN A CA 1
ATOM 2037 C C . ASN A 1 258 ? 15.499 5.167 -13.484 1.00 82.56 258 ASN A C 1
ATOM 2039 O O . ASN A 1 258 ? 16.375 4.841 -14.292 1.00 82.56 258 ASN A O 1
ATOM 2043 N N . VAL A 1 259 ? 14.294 4.590 -13.418 1.00 87.62 259 VAL A N 1
ATOM 2044 C CA . VAL A 1 259 ? 13.803 3.500 -14.279 1.00 87.62 259 VAL A CA 1
ATOM 2045 C C . VAL A 1 259 ? 12.769 3.980 -15.303 1.00 87.62 259 VAL A C 1
ATOM 2047 O O . VAL A 1 259 ? 12.087 4.987 -15.093 1.00 87.62 259 VAL A O 1
ATOM 2050 N N . THR A 1 260 ? 12.611 3.218 -16.386 1.00 88.81 260 THR A N 1
ATOM 2051 C CA . THR A 1 260 ? 11.640 3.461 -17.469 1.00 88.81 260 THR A CA 1
ATOM 2052 C C . THR A 1 260 ? 10.592 2.348 -17.514 1.00 88.81 260 THR A C 1
ATOM 2054 O O . THR A 1 260 ? 10.432 1.653 -18.506 1.00 88.81 260 THR A O 1
ATOM 2057 N N . GLU A 1 261 ? 9.902 2.111 -16.396 1.00 92.62 261 GLU A N 1
ATOM 2058 C CA . GLU A 1 261 ? 8.950 0.994 -16.268 1.00 92.62 261 GLU A CA 1
ATOM 2059 C C . GLU A 1 261 ? 7.501 1.411 -16.611 1.00 92.62 261 GLU A C 1
ATOM 2061 O O . GLU A 1 261 ? 6.793 0.684 -17.316 1.00 92.62 261 GLU A O 1
ATOM 2066 N N . CYS A 1 262 ? 7.061 2.596 -16.169 1.00 94.12 262 CYS A N 1
ATOM 2067 C CA . CYS A 1 262 ? 5.766 3.190 -16.530 1.00 94.12 262 CYS A CA 1
ATOM 2068 C C . CYS A 1 262 ? 5.930 4.263 -17.615 1.00 94.12 262 CYS A C 1
ATOM 2070 O O . CYS A 1 262 ? 6.815 5.112 -17.504 1.00 94.12 262 CYS A O 1
ATOM 2072 N N . ILE A 1 263 ? 5.047 4.260 -18.617 1.00 93.75 263 ILE A N 1
ATOM 2073 C CA . ILE A 1 263 ? 5.011 5.279 -19.676 1.00 93.75 263 ILE A CA 1
ATOM 2074 C C . ILE A 1 263 ? 4.311 6.564 -19.205 1.00 93.75 263 ILE A C 1
ATOM 2076 O O . ILE A 1 263 ? 3.440 6.527 -18.331 1.00 93.75 263 ILE A O 1
ATOM 2080 N N . GLY A 1 264 ? 4.640 7.691 -19.835 1.00 90.25 264 GLY A N 1
ATOM 2081 C CA . GLY A 1 264 ? 4.106 9.016 -19.512 1.00 90.25 264 GLY A CA 1
ATOM 2082 C C . GLY A 1 264 ? 4.816 9.694 -18.333 1.00 90.25 264 GLY A C 1
ATOM 2083 O O . GLY A 1 264 ? 5.968 9.379 -18.013 1.00 90.25 264 GLY A O 1
ATOM 2084 N N . GLY A 1 265 ? 4.121 10.636 -17.694 1.00 83.25 265 GLY A N 1
ATOM 2085 C CA . GLY A 1 265 ? 4.693 11.558 -16.703 1.00 83.25 265 GLY A CA 1
ATOM 2086 C C . GLY A 1 265 ? 5.501 12.684 -17.353 1.00 83.25 265 GLY A C 1
ATOM 2087 O O . GLY A 1 265 ? 5.699 12.697 -18.568 1.00 83.25 265 GLY A O 1
ATOM 2088 N N . SER A 1 266 ? 5.998 13.619 -16.545 1.00 71.69 266 SER A N 1
ATOM 2089 C CA . SER A 1 266 ? 6.673 14.839 -17.022 1.00 71.69 266 SER A CA 1
ATOM 2090 C C . SER A 1 266 ? 7.867 14.602 -17.963 1.00 71.69 266 SER A C 1
ATOM 2092 O O . SER A 1 266 ? 8.037 15.327 -18.940 1.00 71.69 266 SER A O 1
ATOM 2094 N N . ARG A 1 267 ? 8.664 13.546 -17.744 1.00 68.06 267 ARG A N 1
ATOM 2095 C CA . ARG A 1 267 ? 9.797 13.173 -18.622 1.00 68.06 267 ARG A CA 1
ATOM 2096 C C . ARG A 1 267 ? 9.386 12.425 -19.902 1.00 68.06 267 ARG A C 1
ATOM 2098 O O . ARG A 1 267 ? 10.265 11.969 -20.620 1.00 68.06 267 ARG A O 1
ATOM 2105 N N . THR A 1 268 ? 8.082 12.288 -20.171 1.00 76.62 268 THR A N 1
ATOM 2106 C CA . THR A 1 268 ? 7.480 11.584 -21.321 1.00 76.62 268 THR A CA 1
ATOM 2107 C C . THR A 1 268 ? 8.189 10.266 -21.650 1.00 76.62 268 THR A C 1
ATOM 2109 O O . THR A 1 268 ? 8.791 10.115 -22.707 1.00 76.62 268 THR A O 1
ATOM 2112 N N . VAL A 1 269 ? 8.124 9.291 -20.735 1.00 83.94 269 VAL A N 1
ATOM 2113 C CA . VAL A 1 269 ? 8.631 7.936 -21.014 1.00 83.94 269 VAL A CA 1
ATOM 2114 C C . VAL A 1 269 ? 7.745 7.291 -22.081 1.00 83.94 269 VAL A C 1
ATOM 2116 O O . VAL A 1 269 ? 6.536 7.151 -21.880 1.00 83.94 269 VAL A O 1
ATOM 2119 N N . THR A 1 270 ? 8.326 6.898 -23.208 1.00 89.00 270 THR A N 1
ATOM 2120 C CA . THR A 1 270 ? 7.618 6.256 -24.323 1.00 89.00 270 THR A CA 1
ATOM 2121 C C . THR A 1 270 ? 7.732 4.729 -24.262 1.00 89.00 270 THR A C 1
ATOM 2123 O O . THR A 1 270 ? 8.415 4.165 -23.406 1.00 89.00 270 THR A O 1
ATOM 2126 N N . PHE A 1 271 ? 7.054 4.025 -25.175 1.00 88.88 271 PHE A N 1
ATOM 2127 C CA . PHE A 1 271 ? 7.197 2.569 -25.290 1.00 88.88 271 PHE A CA 1
ATOM 2128 C C . PHE A 1 271 ? 8.615 2.133 -25.683 1.00 88.88 271 PHE A C 1
ATOM 2130 O O . PHE A 1 271 ? 9.047 1.059 -25.259 1.00 88.88 271 PHE A O 1
ATOM 2137 N N . ASP A 1 272 ? 9.332 2.955 -26.452 1.00 86.19 272 ASP A N 1
ATOM 2138 C CA . ASP A 1 272 ? 10.686 2.646 -26.923 1.00 86.19 272 ASP A CA 1
ATOM 2139 C C . ASP A 1 272 ? 11.713 2.765 -25.786 1.00 86.19 272 ASP A C 1
ATOM 2141 O O . ASP A 1 272 ? 12.674 1.996 -25.715 1.00 86.19 272 ASP A O 1
ATOM 2145 N N . ASP A 1 273 ? 11.450 3.643 -24.815 1.00 84.50 273 ASP A N 1
ATOM 2146 C CA . ASP A 1 273 ? 12.302 3.841 -23.640 1.00 84.50 273 ASP A CA 1
ATOM 2147 C C . ASP A 1 273 ? 12.251 2.671 -22.648 1.00 84.50 273 ASP A C 1
ATOM 2149 O O . ASP A 1 273 ? 13.150 2.523 -21.810 1.00 84.50 273 ASP A O 1
ATOM 2153 N N . LEU A 1 274 ? 11.226 1.810 -22.727 1.00 84.94 274 LEU A N 1
ATOM 2154 C CA . LEU A 1 274 ? 11.052 0.691 -21.797 1.00 84.94 274 LEU A CA 1
ATOM 2155 C C . LEU A 1 274 ? 12.246 -0.271 -21.831 1.00 84.94 274 LEU A C 1
ATOM 2157 O O . LEU A 1 274 ? 12.625 -0.803 -20.797 1.00 84.94 274 LEU A O 1
ATOM 2161 N N . GLY A 1 275 ? 12.881 -0.473 -22.989 1.00 79.56 275 GLY A N 1
ATOM 2162 C CA . GLY A 1 275 ? 14.031 -1.377 -23.116 1.00 79.56 275 GLY A CA 1
ATOM 2163 C C . GLY A 1 275 ? 15.311 -0.885 -22.428 1.00 79.56 275 GLY A C 1
ATOM 2164 O O . GLY A 1 275 ? 16.232 -1.674 -22.231 1.00 79.56 275 GLY A O 1
ATOM 2165 N N . SER A 1 276 ? 15.378 0.396 -22.053 1.00 77.62 276 SER A N 1
ATOM 2166 C CA . SER A 1 276 ? 16.597 1.032 -21.540 1.00 77.62 276 SER A CA 1
ATOM 2167 C C . SER A 1 276 ? 16.900 0.656 -20.085 1.00 77.62 276 SER A C 1
ATOM 2169 O O . SER A 1 276 ? 18.030 0.293 -19.757 1.00 77.62 276 SER A O 1
ATOM 2171 N N . ARG A 1 277 ? 15.899 0.739 -19.194 1.00 76.19 277 ARG A N 1
ATOM 2172 C CA . ARG A 1 277 ? 16.073 0.582 -17.735 1.00 76.19 277 ARG A CA 1
ATOM 2173 C C . ARG A 1 277 ? 14.896 -0.132 -17.066 1.00 76.19 277 ARG A C 1
ATOM 2175 O O . ARG A 1 277 ? 14.359 0.337 -16.061 1.00 76.19 277 ARG A O 1
ATOM 2182 N N . TYR A 1 278 ? 14.490 -1.272 -17.623 1.00 81.88 278 TYR A N 1
ATOM 2183 C CA . TYR A 1 278 ? 13.465 -2.140 -17.038 1.00 81.88 278 TYR A CA 1
ATOM 2184 C C . TYR A 1 278 ? 14.093 -3.105 -16.025 1.00 81.88 278 TYR A C 1
ATOM 2186 O O . TYR A 1 278 ? 14.709 -4.102 -16.402 1.00 81.88 278 TYR A O 1
ATOM 2194 N N . HIS A 1 279 ? 13.960 -2.812 -14.729 1.00 79.50 279 HIS A N 1
ATOM 2195 C CA . HIS A 1 279 ? 14.665 -3.548 -13.667 1.00 79.50 279 HIS A CA 1
ATOM 2196 C C . HIS A 1 279 ? 13.745 -4.369 -12.756 1.00 79.50 279 HIS A C 1
ATOM 2198 O O . HIS A 1 279 ? 14.216 -5.040 -11.839 1.00 79.50 279 HIS A O 1
ATOM 2204 N N . THR A 1 280 ? 12.436 -4.342 -12.998 1.00 77.50 280 THR A N 1
ATOM 2205 C CA . THR A 1 280 ? 11.463 -5.149 -12.260 1.00 77.50 280 THR A CA 1
ATOM 2206 C C . THR A 1 280 ? 11.301 -6.546 -12.860 1.00 77.50 280 THR A C 1
ATOM 2208 O O . THR A 1 280 ? 11.283 -6.740 -14.076 1.00 77.50 280 TH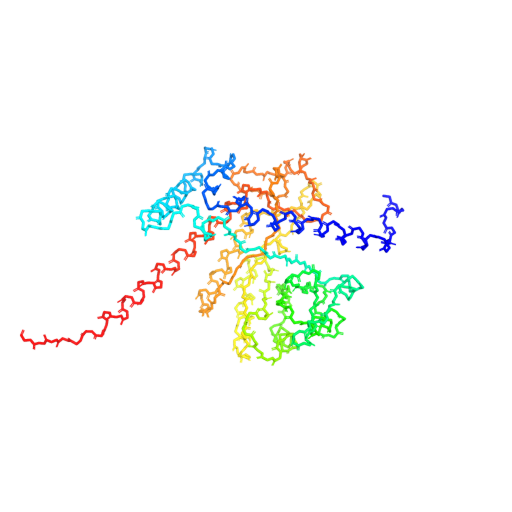R A O 1
ATOM 2211 N N . HIS A 1 281 ? 11.136 -7.538 -11.984 1.00 71.12 281 HIS A N 1
ATOM 2212 C CA . HIS A 1 281 ? 10.781 -8.909 -12.362 1.00 71.12 281 HIS A CA 1
ATOM 2213 C C . HIS A 1 281 ? 9.273 -9.174 -12.323 1.00 71.12 281 HIS A C 1
ATOM 2215 O O . HIS A 1 281 ? 8.827 -10.210 -12.818 1.00 71.12 281 HIS A O 1
ATOM 2221 N N . CYS A 1 282 ? 8.503 -8.278 -11.703 1.00 84.88 282 CYS A N 1
ATOM 2222 C CA . CYS A 1 282 ? 7.070 -8.443 -11.507 1.00 84.88 282 CYS A CA 1
ATOM 2223 C C . CYS A 1 282 ? 6.328 -7.403 -12.345 1.00 84.88 282 CYS A C 1
ATOM 2225 O O . CYS A 1 282 ? 6.252 -7.538 -13.570 1.00 84.88 282 CYS A O 1
ATOM 2227 N N . ASP A 1 283 ? 5.825 -6.356 -11.701 1.00 87.75 283 ASP A N 1
ATOM 2228 C CA . ASP A 1 283 ? 5.060 -5.317 -12.356 1.00 87.75 283 ASP A CA 1
ATOM 2229 C C . ASP A 1 283 ? 5.834 -3.980 -12.432 1.00 87.75 283 ASP A C 1
ATOM 2231 O O . ASP A 1 283 ? 6.764 -3.755 -11.647 1.00 87.75 283 ASP A O 1
ATOM 2235 N N . PRO A 1 284 ? 5.482 -3.108 -13.398 1.00 90.62 284 PRO A N 1
ATOM 2236 C CA . PRO A 1 284 ? 6.140 -1.821 -13.636 1.00 90.62 284 PRO A CA 1
ATOM 2237 C C . PRO A 1 284 ? 5.912 -0.813 -12.506 1.00 90.62 284 PRO A C 1
ATOM 2239 O O . PRO A 1 284 ? 4.763 -0.532 -12.159 1.00 90.62 284 PRO A O 1
ATOM 2242 N N . ARG A 1 285 ? 6.978 -0.223 -11.961 1.00 95.19 285 ARG A N 1
ATOM 2243 C CA . ARG A 1 285 ? 6.920 0.734 -10.844 1.00 95.19 285 ARG A CA 1
ATOM 2244 C C . ARG A 1 285 ? 6.939 2.178 -11.338 1.00 95.19 285 ARG A C 1
ATOM 2246 O O . ARG A 1 285 ? 7.508 2.473 -12.390 1.00 95.19 285 ARG A O 1
ATOM 2253 N N . LEU A 1 286 ? 6.366 3.087 -10.550 1.00 94.00 286 LEU A N 1
ATOM 2254 C CA . LEU A 1 286 ? 6.622 4.516 -10.719 1.00 94.00 286 LEU A CA 1
ATOM 2255 C C . LEU A 1 286 ? 8.092 4.796 -10.401 1.00 94.00 286 LEU A C 1
ATOM 2257 O O . LEU A 1 286 ? 8.603 4.363 -9.363 1.00 94.00 286 LEU A O 1
ATOM 2261 N N . ASN A 1 287 ? 8.769 5.540 -11.269 1.00 89.44 287 ASN A N 1
ATOM 2262 C CA . ASN A 1 287 ? 10.078 6.085 -10.925 1.00 89.44 287 ASN A CA 1
ATOM 2263 C C . ASN A 1 287 ? 9.935 7.260 -9.942 1.00 89.44 287 ASN A C 1
ATOM 2265 O O . ASN A 1 287 ? 8.825 7.685 -9.599 1.00 89.44 287 ASN A O 1
ATOM 2269 N N . ALA A 1 288 ? 11.063 7.791 -9.477 1.00 83.88 288 ALA A N 1
ATOM 2270 C CA . ALA A 1 288 ? 11.073 8.841 -8.466 1.00 83.88 288 ALA A CA 1
ATOM 2271 C C . ALA A 1 288 ? 10.327 10.116 -8.918 1.00 83.88 288 ALA A C 1
ATOM 2273 O O . ALA A 1 288 ? 9.520 10.655 -8.161 1.00 83.88 288 ALA A O 1
ATOM 2274 N N . SER A 1 289 ? 10.522 10.546 -10.171 1.00 81.62 289 SER A N 1
ATOM 2275 C CA . SER A 1 289 ? 9.865 11.730 -10.746 1.00 81.62 289 SER A CA 1
ATOM 2276 C C . SER A 1 289 ? 8.347 11.558 -10.845 1.00 81.62 289 SER A C 1
ATOM 2278 O O . SER A 1 289 ? 7.603 12.415 -10.378 1.00 81.62 289 SER A O 1
ATOM 2280 N N . GLN A 1 290 ? 7.881 10.425 -11.378 1.00 88.06 290 GLN A N 1
ATOM 2281 C CA . GLN A 1 290 ? 6.451 10.111 -11.478 1.00 88.06 290 GLN A CA 1
ATOM 2282 C C . GLN A 1 290 ? 5.801 9.986 -10.089 1.00 88.06 290 GLN A C 1
ATOM 2284 O O . GLN A 1 290 ? 4.671 10.423 -9.880 1.00 88.06 290 GLN A O 1
ATOM 2289 N N . SER A 1 291 ? 6.517 9.405 -9.120 1.00 90.00 291 SER A N 1
ATOM 2290 C CA . SER A 1 291 ? 6.027 9.256 -7.744 1.00 90.00 291 SER A CA 1
ATOM 2291 C C . SER A 1 291 ? 5.814 10.610 -7.069 1.00 90.00 291 SER A C 1
ATOM 2293 O O . SER A 1 291 ? 4.783 10.821 -6.430 1.00 90.00 291 SER A O 1
ATOM 2295 N N . LEU A 1 292 ? 6.763 11.538 -7.240 1.00 82.94 292 LEU A N 1
ATOM 2296 C CA . LEU A 1 292 ? 6.624 12.900 -6.736 1.00 82.94 292 LEU A CA 1
ATOM 2297 C C . LEU A 1 292 ? 5.495 13.636 -7.451 1.00 82.94 292 LEU A C 1
ATOM 2299 O O . LEU A 1 292 ? 4.610 14.148 -6.774 1.00 82.94 292 LEU A O 1
ATOM 2303 N N . GLU A 1 293 ? 5.459 13.619 -8.785 1.00 83.31 293 GLU A N 1
ATOM 2304 C CA . GLU A 1 293 ? 4.395 14.256 -9.572 1.00 83.31 293 GLU A CA 1
ATOM 2305 C C . GLU A 1 293 ? 2.996 13.844 -9.076 1.00 83.31 293 GLU A C 1
ATOM 2307 O O . GLU A 1 293 ? 2.137 14.694 -8.822 1.00 83.31 293 GLU A O 1
ATOM 2312 N N . LEU A 1 294 ? 2.783 12.548 -8.829 1.00 90.06 294 LEU A N 1
ATOM 2313 C CA . LEU A 1 294 ? 1.524 12.043 -8.285 1.00 90.06 294 LEU A CA 1
ATOM 2314 C C . LEU A 1 294 ? 1.233 12.570 -6.868 1.00 90.06 294 LEU A C 1
ATOM 2316 O O . LEU A 1 294 ? 0.094 12.950 -6.579 1.00 90.06 294 LEU A O 1
ATOM 2320 N N . ALA A 1 295 ? 2.241 12.626 -5.992 1.00 88.75 295 ALA A N 1
ATOM 2321 C CA . ALA A 1 295 ? 2.098 13.148 -4.634 1.00 88.75 295 ALA A CA 1
ATOM 2322 C C . ALA A 1 295 ? 1.650 14.622 -4.621 1.00 88.75 295 ALA A C 1
ATOM 2324 O O . ALA A 1 295 ? 0.752 14.975 -3.851 1.00 88.75 295 ALA A O 1
ATOM 2325 N N . PHE A 1 296 ? 2.189 15.465 -5.510 1.00 80.50 296 PHE A N 1
ATOM 2326 C CA . PHE A 1 296 ? 1.773 16.871 -5.628 1.00 80.50 296 PHE A CA 1
ATOM 2327 C C . PHE A 1 296 ? 0.321 17.008 -6.070 1.00 80.50 296 PHE A C 1
ATOM 2329 O O . PHE A 1 296 ? -0.428 17.801 -5.497 1.00 80.50 296 PHE A O 1
ATOM 2336 N N . ILE A 1 297 ? -0.110 16.207 -7.044 1.00 82.81 297 ILE A N 1
ATOM 2337 C CA . ILE A 1 297 ? -1.491 16.273 -7.529 1.00 82.81 297 ILE A CA 1
ATOM 2338 C C . ILE A 1 297 ? -2.477 15.825 -6.437 1.00 82.81 297 ILE A C 1
ATOM 2340 O O . ILE A 1 297 ? -3.545 16.424 -6.270 1.00 82.81 297 ILE A O 1
ATOM 2344 N N . ILE A 1 298 ? -2.111 14.816 -5.640 1.00 90.00 298 ILE A N 1
ATOM 2345 C CA . ILE A 1 298 ? -2.891 14.403 -4.465 1.00 90.00 298 ILE A CA 1
ATOM 2346 C C . ILE A 1 298 ? -2.934 15.531 -3.423 1.00 90.00 298 ILE A C 1
ATOM 2348 O O . ILE A 1 298 ? -4.014 15.862 -2.926 1.00 90.00 298 ILE A O 1
ATOM 2352 N N . ALA A 1 299 ? -1.795 16.161 -3.120 1.00 87.06 299 ALA A N 1
ATOM 2353 C CA . ALA A 1 299 ? -1.711 17.274 -2.174 1.00 87.06 299 ALA A CA 1
ATOM 2354 C C . ALA A 1 299 ? -2.574 18.475 -2.601 1.00 87.06 299 ALA A C 1
ATOM 2356 O O . ALA A 1 299 ? -3.305 19.035 -1.777 1.00 87.06 299 ALA A O 1
ATOM 2357 N N . GLU A 1 300 ? -2.566 18.838 -3.888 1.00 83.25 300 GLU A N 1
ATOM 2358 C CA . GLU A 1 300 ? -3.422 19.896 -4.434 1.00 83.25 300 GLU A CA 1
ATOM 2359 C C . GLU A 1 300 ? -4.906 19.572 -4.211 1.00 83.25 300 GLU A C 1
ATOM 2361 O O . GLU A 1 300 ? -5.692 20.422 -3.775 1.00 83.25 300 GLU A O 1
ATOM 2366 N N . ARG A 1 301 ? -5.294 18.315 -4.448 1.00 84.19 301 ARG A N 1
ATOM 2367 C CA . ARG A 1 301 ? -6.673 17.861 -4.279 1.00 84.19 301 ARG A CA 1
ATOM 2368 C C . ARG A 1 301 ? -7.121 17.860 -2.815 1.00 84.19 301 ARG A C 1
ATOM 2370 O O . ARG A 1 301 ? -8.202 18.366 -2.506 1.00 84.19 301 ARG A O 1
ATOM 2377 N N . LEU A 1 302 ? -6.279 17.372 -1.905 1.00 87.75 302 LEU A N 1
ATOM 2378 C CA . LEU A 1 302 ? -6.531 17.426 -0.461 1.00 87.75 302 LEU A CA 1
ATOM 2379 C C . LEU A 1 302 ? -6.654 18.872 0.037 1.00 87.75 302 LEU A C 1
ATOM 2381 O O . LEU A 1 302 ? -7.541 19.186 0.835 1.00 87.75 302 LEU A O 1
ATOM 2385 N N . ARG A 1 303 ? -5.820 19.781 -0.483 1.00 85.19 303 ARG A N 1
ATOM 2386 C CA . ARG A 1 303 ? -5.896 21.214 -0.174 1.00 85.19 303 ARG A CA 1
ATOM 2387 C C . ARG A 1 303 ? -7.222 21.822 -0.626 1.00 85.19 303 ARG A C 1
ATOM 2389 O O . ARG A 1 303 ? -7.844 22.515 0.178 1.00 85.19 303 ARG A O 1
ATOM 2396 N N . LYS A 1 304 ? -7.661 21.574 -1.867 1.00 84.50 304 LYS A N 1
ATOM 2397 C CA . LYS A 1 304 ? -8.951 22.078 -2.383 1.00 84.50 304 LYS A CA 1
ATOM 2398 C C . LYS A 1 304 ? -10.108 21.642 -1.487 1.00 84.50 304 LYS A C 1
ATOM 2400 O O . LYS A 1 304 ? -10.898 22.484 -1.066 1.00 84.50 304 LYS A O 1
ATOM 2405 N N . ARG A 1 305 ? -10.136 20.363 -1.098 1.00 81.62 305 ARG A N 1
ATOM 2406 C CA . ARG A 1 305 ? -11.147 19.827 -0.177 1.00 81.62 305 ARG A CA 1
ATOM 2407 C C . ARG A 1 305 ? -11.118 20.509 1.192 1.00 81.62 305 ARG A C 1
ATOM 2409 O O . ARG A 1 305 ? -12.170 20.889 1.695 1.00 81.62 305 ARG A O 1
ATOM 2416 N N . ARG A 1 306 ? -9.929 20.709 1.777 1.00 83.81 306 ARG A N 1
ATOM 2417 C CA . ARG A 1 306 ? -9.770 21.421 3.058 1.00 83.81 306 ARG A CA 1
ATOM 2418 C C . ARG A 1 306 ? -10.289 22.859 2.974 1.00 83.81 306 ARG A C 1
ATOM 2420 O O . ARG A 1 306 ? -10.968 23.315 3.885 1.00 83.81 306 ARG A O 1
ATOM 2427 N N . ILE A 1 307 ? -9.984 23.586 1.899 1.00 84.38 307 ILE A N 1
ATOM 2428 C CA . ILE A 1 307 ? -10.460 24.968 1.720 1.00 84.38 307 ILE A CA 1
ATOM 2429 C C . ILE A 1 307 ? -11.989 24.997 1.580 1.00 84.38 307 ILE A C 1
ATOM 2431 O O . ILE A 1 307 ? -12.640 25.796 2.252 1.00 84.38 307 ILE A O 1
ATOM 2435 N N . ALA A 1 308 ? -12.562 24.094 0.780 1.00 79.12 308 ALA A N 1
ATOM 2436 C CA . ALA A 1 308 ? -14.009 23.988 0.607 1.00 79.12 308 ALA A CA 1
ATOM 2437 C C . ALA A 1 308 ? -14.732 23.664 1.929 1.00 79.12 308 ALA A C 1
ATOM 2439 O O . ALA A 1 308 ? -15.726 24.311 2.258 1.00 79.12 308 ALA A O 1
ATOM 2440 N N . SER A 1 309 ? -14.206 22.734 2.740 1.00 74.94 309 SER A N 1
ATOM 2441 C CA . SER A 1 309 ? -14.789 22.414 4.053 1.00 74.94 309 SER A CA 1
ATOM 2442 C C . SER A 1 309 ? -14.741 23.600 5.021 1.00 74.94 309 SER A C 1
ATOM 2444 O O . SER A 1 309 ? -15.688 23.830 5.766 1.00 74.94 309 SER A O 1
ATOM 2446 N N . TRP A 1 310 ? -13.661 24.389 4.993 1.00 68.75 310 TRP A N 1
ATOM 2447 C CA . TRP A 1 310 ? -13.553 25.614 5.791 1.00 68.75 310 TRP A CA 1
ATOM 2448 C C . TRP A 1 310 ? -14.576 26.677 5.371 1.00 68.75 310 TRP A C 1
ATOM 2450 O O . TRP A 1 310 ? -15.174 27.321 6.231 1.00 68.75 310 TRP A O 1
ATOM 2460 N N . GLN A 1 311 ? -14.806 26.853 4.067 1.00 65.19 311 GLN A N 1
ATOM 2461 C CA . GLN A 1 311 ? -15.806 27.796 3.550 1.00 65.19 311 GLN A CA 1
ATOM 2462 C C . GLN A 1 311 ? -17.237 27.376 3.912 1.00 65.19 311 GLN A C 1
ATOM 2464 O O . GLN A 1 311 ? -18.023 28.220 4.340 1.00 65.19 311 GLN A O 1
ATOM 2469 N N . LEU A 1 312 ? -17.555 26.081 3.816 1.00 67.00 312 LEU A N 1
ATOM 2470 C CA . LEU A 1 312 ? -18.838 25.524 4.259 1.00 67.00 312 LEU A CA 1
ATOM 2471 C C . LEU A 1 312 ? -19.079 25.781 5.754 1.00 67.00 312 LEU A C 1
ATOM 2473 O O . LEU A 1 312 ? -20.125 26.322 6.109 1.00 67.00 312 LEU A O 1
ATOM 2477 N N . ASN A 1 313 ? -18.090 25.495 6.608 1.00 64.12 313 ASN A N 1
ATOM 2478 C CA . ASN A 1 313 ? -18.192 25.742 8.051 1.00 64.12 313 ASN A CA 1
ATOM 2479 C C . ASN A 1 313 ? -18.335 27.239 8.380 1.00 64.12 313 ASN A C 1
ATOM 2481 O O . ASN A 1 313 ? -19.085 27.624 9.276 1.00 64.12 313 ASN A O 1
ATOM 2485 N N . LYS A 1 314 ? -17.643 28.115 7.643 1.00 59.94 314 LYS A N 1
ATOM 2486 C CA . LYS A 1 314 ? -17.768 29.568 7.822 1.00 59.94 314 LYS A CA 1
ATOM 2487 C C . LYS A 1 314 ? -19.176 30.060 7.461 1.00 59.94 314 LYS A C 1
ATOM 2489 O O . LYS A 1 314 ? -19.745 30.860 8.199 1.00 59.94 314 LYS A O 1
ATOM 2494 N N . ASN A 1 315 ? -19.761 29.540 6.382 1.00 55.19 315 ASN A N 1
ATOM 2495 C CA . ASN A 1 315 ? -21.118 29.890 5.957 1.00 55.19 315 ASN A CA 1
ATOM 2496 C C . ASN A 1 315 ? -22.200 29.331 6.899 1.00 55.19 315 ASN A C 1
ATOM 2498 O O . ASN A 1 315 ? -23.187 30.020 7.146 1.00 55.19 315 ASN A O 1
ATOM 2502 N N . SER A 1 316 ? -22.005 28.148 7.497 1.00 55.47 316 SER A N 1
ATOM 2503 C CA . SER A 1 316 ? -22.923 27.628 8.525 1.00 55.47 316 SER A CA 1
ATOM 2504 C C . SER A 1 316 ? -22.896 28.440 9.824 1.00 55.47 316 SER A C 1
ATOM 2506 O O . SER A 1 316 ? -23.909 28.522 10.511 1.00 55.47 316 SER A O 1
ATOM 2508 N N . HIS A 1 317 ? -21.769 29.079 10.156 1.00 51.97 317 HIS A N 1
ATOM 2509 C CA . HIS A 1 317 ? -21.675 29.974 11.315 1.00 51.97 317 HIS A CA 1
ATOM 2510 C C . HIS A 1 317 ? -22.240 31.381 11.054 1.00 51.97 317 HIS A C 1
ATOM 2512 O O . HIS A 1 317 ? -22.702 32.027 11.990 1.00 51.97 317 HIS A O 1
ATOM 2518 N N . LEU A 1 318 ? -22.263 31.847 9.801 1.00 51.72 318 LEU A N 1
ATOM 2519 C CA . LEU A 1 318 ? -22.848 33.143 9.422 1.00 51.72 318 LEU A CA 1
ATOM 2520 C C . LEU A 1 318 ? -24.383 33.109 9.282 1.00 51.72 318 LEU A C 1
ATOM 2522 O O . LEU A 1 318 ? -25.019 34.151 9.400 1.00 51.72 318 LEU A O 1
ATOM 2526 N N . GLY A 1 319 ? -24.991 31.933 9.086 1.00 45.47 319 GLY A N 1
ATOM 2527 C CA . GLY A 1 319 ? -26.451 31.762 8.988 1.00 45.47 319 GLY A CA 1
ATOM 2528 C C . GLY A 1 319 ? -27.219 31.821 10.318 1.00 45.47 319 GLY A C 1
ATOM 2529 O O . GLY A 1 319 ? -28.439 31.712 10.307 1.00 45.47 319 GLY A O 1
ATOM 2530 N N . ASN A 1 320 ? -26.522 31.986 11.449 1.00 43.72 320 ASN A N 1
ATOM 2531 C CA . ASN A 1 320 ? -27.095 31.942 12.799 1.00 43.72 320 ASN A CA 1
ATOM 2532 C C . ASN A 1 320 ? -26.905 33.246 13.594 1.00 43.72 320 ASN A C 1
ATOM 2534 O O . ASN A 1 320 ? -26.973 33.229 14.820 1.00 43.72 320 ASN A O 1
ATOM 2538 N N . ILE A 1 321 ? -26.663 34.378 12.927 1.00 44.12 321 ILE A N 1
ATOM 2539 C CA . ILE A 1 321 ? -26.658 35.687 13.592 1.00 44.12 321 ILE A CA 1
ATOM 2540 C C . ILE A 1 321 ? -28.108 36.204 13.598 1.00 44.12 321 ILE A C 1
ATOM 2542 O O . ILE A 1 321 ? -28.599 36.594 12.536 1.00 44.12 321 ILE A O 1
ATOM 2546 N N . PRO A 1 322 ? -28.829 36.208 14.739 1.00 40.50 322 PRO A N 1
ATOM 2547 C CA . PRO A 1 322 ? -30.122 36.869 14.800 1.00 40.50 322 PRO A CA 1
ATOM 2548 C C . PRO A 1 322 ? -29.903 38.365 14.572 1.00 40.50 322 PRO A C 1
ATOM 2550 O O . PRO A 1 322 ? -28.981 38.953 15.142 1.00 40.50 322 PRO A O 1
ATOM 2553 N N . SER A 1 323 ? -30.741 38.982 13.736 1.00 45.88 323 SER A N 1
ATOM 2554 C CA . SER A 1 323 ? -30.765 40.433 13.590 1.00 45.88 323 SER A CA 1
ATOM 2555 C C . SER A 1 323 ? -31.109 41.045 14.947 1.00 45.88 323 SER A C 1
ATOM 2557 O O . SER A 1 323 ? -32.273 41.077 15.351 1.00 45.88 323 SER A O 1
ATOM 2559 N N . LEU A 1 324 ? -30.099 41.512 15.671 1.00 38.44 324 LEU A N 1
ATOM 2560 C CA . LEU A 1 324 ? -30.306 42.429 16.777 1.00 38.44 324 LEU A CA 1
ATOM 2561 C C . LEU A 1 324 ? -30.677 43.768 16.150 1.00 38.44 324 LEU A C 1
ATOM 2563 O O . LEU A 1 324 ? -29.816 44.545 15.749 1.00 38.44 324 LEU A O 1
ATOM 2567 N N . GLY A 1 325 ? -31.983 43.970 15.986 1.00 40.81 325 GLY A N 1
ATOM 2568 C CA . GLY A 1 325 ? -32.538 45.290 15.770 1.00 40.81 325 GLY A CA 1
ATOM 2569 C C . GLY A 1 325 ? -32.316 46.122 17.025 1.00 40.81 325 GLY A C 1
ATOM 2570 O O . GLY A 1 325 ? -32.804 45.754 18.093 1.00 40.81 325 GLY A O 1
ATOM 2571 N N . LEU A 1 326 ? -31.576 47.213 16.858 1.00 36.12 326 LEU A N 1
ATOM 2572 C CA . LEU A 1 326 ? -31.726 48.485 17.556 1.00 36.12 326 LEU A CA 1
ATOM 2573 C C . LEU A 1 326 ? -31.284 49.592 16.599 1.00 36.12 326 LEU A C 1
ATOM 2575 O O . LEU A 1 326 ? -30.171 49.459 16.038 1.00 36.12 326 LEU A O 1
#

InterPro domains:
  IPR002480 DAHP synthetase, class II [PF01474] (2-299)
  IPR002480 DAHP synthetase, class II [PTHR21337] (1-311)
  IPR013785 Aldolase-type TIM barrel [G3DSA:3.20.20.70] (59-304)

Organism: Oryza sativa subsp. japonica (NCBI:txid39947)

Secondary structure (DSSP, 8-state):
--GGGS--THHHHHHHHHHHHHHHHHHHHHHTTTT-GGGGGTT--TTSTT-HHHHHHHHHHHHHHHHHHHHHHTT--TTSHHHH------EEE---HHHHHHHEEE-TTT--EEETT-SEEEE-TTS--TTSHHHHHHHH--S-EEEEEETT--HHHHHHHHHHH-TT--TTSEEEEEE--HHHHHHHHHHHHHHHHHTT---EEEE-TTTTSEEE-TTS-EEEBHHHHHHHHHHHHHHHHHTT--EEEE---B-SS----SBBTTTTB-TGGGGTS---SSSPPB-HHHHHHHHHHHHHHHHHHHHHHHHHHHHHHHTT------

Foldseek 3Di:
DVVVPPDDPVVLVVVLVVLVVVVVVVQCCQQVQVPALVCVVVLDDPLLPPDPLVVLVVVVVVVSVVVVVVCCVVVCNSPNSVRRHDDDWDEDEPDPVVSQVVQWDQDPPPRAIASNSTQEYEHDPVQQDCPGPSLVVLLRHDHQYEYEDELPDDLVSVLSSLCSNPVVLDARSYEYEYEYWLVSLLVRVLSNVVSCVVSVHHYAYEYALFPNAWDAFPVRAIEGELVRSLSNVVSNLVSCVVSVHDNRYYDFFEDQDPALRYADDSVGRDSVNNVPGPDDPPHGHHYPRSVVSSVSVVVVSVVVVVVVVVVVVVVVVVVPDPPPDD

Radius of gyration: 22.58 Å; chains: 1; bounding box: 51×74×56 Å

pLDDT: mean 88.27, std 13.98, range [36.12, 98.88]